Protein AF-A0ABD5QNW5-F1 (afdb_monomer_lite)

Organism: NCBI:txid2707018

Sequence (193 aa):
MRSSFLKHAGIGAATMLVMGLVPFGAVFAPLVGGAMAGWLGGRDATHGGKLGGAAGAIASLAVAAVVFLGVLLSGFDLGITLVLLGAALFATALLVGFGALGGVLGSAMAADRRSASVSDAERGGARERDPVREVQERYAAGELTESELEDELDRVLEGEGERGSAGRAERTGGTSDDRSRIEPDRGIRESER

InterPro domains:
  IPR040493 Protein of unknown function DUF5518 [PF17647] (7-108)

pLDDT: mean 73.28, std 12.47, range [46.16, 92.19]

Foldseek 3Di:
DPPQLVVLLVQLLVQQVVLCVDVVSNLCSLLQSLLSSLQRFPLALQVLLVSLLSSLQVNLVVVVVVLVVVCVVVVDDPVVNVVSVVVSVVSSCSSNVSSSVSRSVNNVVNNVVVVVVVVVVVVVVVVVCPVLVVLVVCVVVVVDDPVRSVVSNVVSVVVVVVVVVVVVVVPPPDDDDDDDDDDDDDDDDDDDD

Radius of gyration: 34.78 Å; chains: 1; bounding box: 73×55×108 Å

Structure (mmCIF, N/CA/C/O backbone):
data_AF-A0ABD5QNW5-F1
#
_entry.id   AF-A0ABD5QNW5-F1
#
loop_
_atom_site.group_PDB
_atom_site.id
_atom_site.type_symbol
_atom_site.label_atom_id
_atom_site.label_alt_id
_atom_site.label_comp_id
_atom_site.label_asym_id
_atom_site.label_entity_id
_atom_site.label_seq_id
_atom_site.pdbx_PDB_ins_code
_atom_site.Cartn_x
_atom_site.Cartn_y
_atom_site.Cartn_z
_atom_site.occupancy
_atom_site.B_iso_or_equiv
_atom_site.auth_seq_id
_atom_site.auth_comp_id
_atom_site.auth_asym_id
_atom_site.auth_atom_id
_atom_site.pdbx_PDB_model_num
ATOM 1 N N . MET A 1 1 ? 2.261 -20.374 11.122 1.00 55.09 1 MET A N 1
ATOM 2 C CA . MET A 1 1 ? 2.307 -18.889 11.053 1.00 55.09 1 MET A CA 1
ATOM 3 C C . MET A 1 1 ? 2.659 -18.307 9.674 1.00 55.09 1 MET A C 1
ATOM 5 O O . MET A 1 1 ? 2.287 -17.171 9.429 1.00 55.09 1 MET A O 1
ATOM 9 N N . ARG A 1 2 ? 3.323 -19.026 8.748 1.00 64.69 2 ARG A N 1
ATOM 10 C CA . ARG A 1 2 ? 3.737 -18.465 7.437 1.00 64.69 2 ARG A CA 1
ATOM 11 C C . ARG A 1 2 ? 2.606 -18.247 6.412 1.00 64.69 2 ARG A C 1
ATOM 13 O O . ARG A 1 2 ? 2.716 -17.351 5.584 1.00 64.69 2 ARG A O 1
ATOM 20 N N . SER A 1 3 ? 1.517 -19.021 6.466 1.00 70.38 3 SER A N 1
ATOM 21 C CA . SER A 1 3 ? 0.453 -18.961 5.446 1.00 70.38 3 SER A CA 1
ATOM 22 C C . SER A 1 3 ? -0.431 -17.715 5.539 1.00 70.38 3 SER A C 1
ATOM 24 O O . SER A 1 3 ? -0.872 -17.209 4.513 1.00 70.38 3 SER A O 1
ATOM 26 N N . SER A 1 4 ? -0.675 -17.186 6.741 1.00 70.38 4 SER A N 1
ATOM 27 C CA . SER A 1 4 ? -1.438 -15.946 6.911 1.00 70.38 4 SER A CA 1
ATOM 28 C C . SER A 1 4 ? -0.634 -14.735 6.448 1.00 70.38 4 SER A C 1
ATOM 30 O O . SER A 1 4 ? -1.179 -13.865 5.784 1.00 70.38 4 SER A O 1
ATOM 32 N N . PHE A 1 5 ? 0.672 -14.699 6.715 1.00 69.62 5 PHE A N 1
ATOM 33 C CA . PHE A 1 5 ? 1.551 -13.618 6.260 1.00 69.62 5 PHE A CA 1
ATOM 34 C C . PHE A 1 5 ? 1.542 -13.477 4.729 1.00 69.62 5 PHE A C 1
ATOM 36 O O . PHE A 1 5 ? 1.367 -12.380 4.204 1.00 69.62 5 PHE A O 1
ATOM 43 N N . LEU A 1 6 ? 1.644 -14.604 4.016 1.00 76.75 6 LEU A N 1
ATOM 44 C CA . LEU A 1 6 ? 1.660 -14.623 2.553 1.00 76.75 6 LEU A CA 1
ATOM 45 C C . LEU A 1 6 ? 0.315 -14.194 1.940 1.00 76.75 6 LEU A C 1
ATOM 47 O O . LEU A 1 6 ? 0.302 -13.479 0.943 1.00 76.75 6 LEU A O 1
ATOM 51 N N . LYS A 1 7 ? -0.813 -14.570 2.562 1.00 78.62 7 LYS A N 1
ATOM 52 C CA . LYS A 1 7 ? -2.154 -14.159 2.110 1.00 78.62 7 LYS A CA 1
ATOM 53 C C . LYS A 1 7 ? -2.349 -12.641 2.190 1.00 78.62 7 LYS A C 1
ATOM 55 O O . LYS A 1 7 ? -2.806 -12.042 1.224 1.00 78.62 7 LYS A O 1
ATOM 60 N N . HIS A 1 8 ? -1.964 -12.009 3.300 1.00 73.19 8 HIS A N 1
ATOM 61 C CA . HIS A 1 8 ? -2.143 -10.560 3.475 1.00 73.19 8 HIS A CA 1
ATOM 62 C C . HIS A 1 8 ? -1.185 -9.735 2.606 1.00 73.19 8 HIS A C 1
ATOM 64 O O . HIS A 1 8 ? -1.592 -8.721 2.043 1.00 73.19 8 HIS A O 1
ATOM 70 N N . ALA A 1 9 ? 0.057 -10.200 2.433 1.00 69.88 9 ALA A N 1
ATOM 71 C CA . ALA A 1 9 ? 0.996 -9.587 1.495 1.00 69.88 9 ALA A CA 1
ATOM 72 C C . ALA A 1 9 ? 0.500 -9.691 0.039 1.00 69.88 9 ALA A C 1
ATOM 74 O O . ALA A 1 9 ? 0.598 -8.724 -0.715 1.00 69.88 9 ALA A O 1
ATOM 75 N N . GLY A 1 10 ? -0.092 -10.832 -0.337 1.00 73.81 10 GLY A N 1
ATOM 76 C CA . GLY A 1 10 ? -0.677 -11.041 -1.663 1.00 73.81 10 GLY A CA 1
ATOM 77 C C . GLY A 1 10 ? -1.846 -10.102 -1.969 1.00 73.81 10 GLY A C 1
ATOM 78 O O . GLY A 1 10 ? -1.907 -9.544 -3.061 1.00 73.81 10 GLY A O 1
ATOM 79 N N . ILE A 1 11 ? -2.733 -9.862 -0.997 1.00 78.44 11 ILE A N 1
ATOM 80 C CA . ILE A 1 11 ? -3.849 -8.912 -1.152 1.00 78.44 11 ILE A CA 1
ATOM 81 C C . ILE A 1 11 ? -3.319 -7.487 -1.352 1.00 78.44 11 ILE A C 1
ATOM 83 O O . ILE A 1 11 ? -3.764 -6.799 -2.264 1.00 78.44 11 ILE A O 1
ATOM 87 N N . GLY A 1 12 ? -2.327 -7.059 -0.561 1.00 69.06 12 GLY A N 1
ATOM 88 C CA . GLY A 1 12 ? -1.702 -5.742 -0.728 1.00 69.06 12 GLY A CA 1
ATOM 89 C C . GLY A 1 12 ? -1.098 -5.545 -2.119 1.00 69.06 12 GLY A C 1
ATOM 90 O O . GLY A 1 12 ? -1.343 -4.519 -2.750 1.00 69.06 12 GLY A O 1
ATOM 91 N N . ALA A 1 13 ? -0.373 -6.547 -2.627 1.00 72.94 13 ALA A N 1
ATOM 92 C CA . ALA A 1 13 ? 0.205 -6.516 -3.970 1.00 72.94 13 ALA A CA 1
ATOM 93 C C . ALA A 1 13 ? -0.869 -6.470 -5.075 1.00 72.94 13 ALA A C 1
ATOM 95 O O . ALA A 1 13 ? -0.732 -5.708 -6.032 1.00 72.94 13 ALA A O 1
ATOM 96 N N . ALA A 1 14 ? -1.964 -7.225 -4.926 1.00 75.44 14 ALA A N 1
ATOM 97 C CA . ALA A 1 14 ? -3.088 -7.176 -5.862 1.00 75.44 14 ALA A CA 1
ATOM 98 C C . ALA A 1 14 ? -3.722 -5.776 -5.911 1.00 75.44 14 ALA A C 1
ATOM 100 O O . ALA A 1 14 ? -3.958 -5.242 -6.994 1.00 75.44 14 ALA A O 1
ATOM 101 N N . THR A 1 15 ? -3.918 -5.140 -4.753 1.00 75.00 15 THR A N 1
A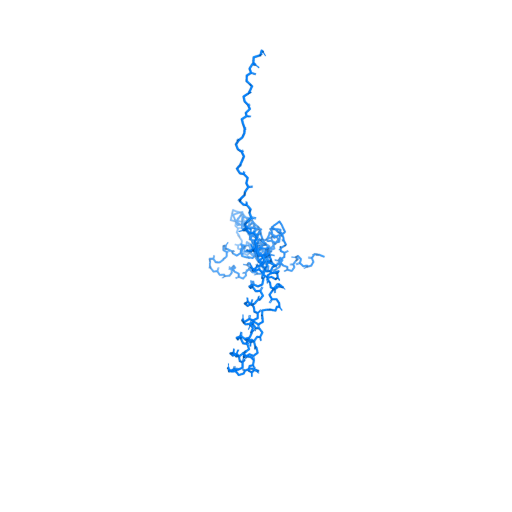TOM 102 C CA . THR A 1 15 ? -4.440 -3.770 -4.674 1.00 75.00 15 THR A CA 1
ATOM 103 C C . THR A 1 15 ? -3.514 -2.765 -5.363 1.00 75.00 15 THR A C 1
ATOM 105 O O . THR A 1 15 ? -4.004 -1.880 -6.063 1.00 75.00 15 THR A O 1
ATOM 108 N N . MET A 1 16 ? -2.185 -2.910 -5.231 1.00 76.44 16 MET A N 1
ATOM 109 C CA . MET A 1 16 ? -1.225 -2.051 -5.945 1.00 76.44 16 MET A CA 1
ATOM 110 C C . MET A 1 16 ? -1.382 -2.165 -7.464 1.00 76.44 16 MET A C 1
ATOM 112 O O . MET A 1 16 ? -1.399 -1.149 -8.153 1.00 76.44 16 MET A O 1
ATOM 116 N N . LEU A 1 17 ? -1.521 -3.389 -7.983 1.00 77.00 17 LEU A N 1
ATOM 117 C CA . LEU A 1 17 ? -1.659 -3.631 -9.421 1.00 77.00 17 LEU A CA 1
ATOM 118 C C . LEU A 1 17 ? -2.961 -3.050 -9.982 1.00 77.00 17 LEU A C 1
ATOM 120 O O . LEU A 1 17 ? -2.940 -2.415 -11.033 1.00 77.00 17 LEU A O 1
ATOM 124 N N . VAL A 1 18 ? -4.077 -3.212 -9.266 1.00 80.31 18 VAL A N 1
ATOM 125 C CA . VAL A 1 18 ? -5.376 -2.656 -9.681 1.00 80.31 18 VAL A CA 1
ATOM 126 C C . VAL A 1 18 ? -5.345 -1.127 -9.666 1.00 80.31 18 VAL A C 1
ATOM 128 O O . VAL A 1 18 ? -5.763 -0.493 -10.631 1.00 80.31 18 VAL A O 1
ATOM 131 N N . MET A 1 19 ? -4.805 -0.521 -8.606 1.00 73.81 19 MET A N 1
ATOM 132 C CA . MET A 1 19 ? -4.730 0.939 -8.496 1.00 73.81 19 MET A CA 1
ATOM 133 C C . MET A 1 19 ? -3.727 1.547 -9.490 1.00 73.81 19 MET A C 1
ATOM 135 O O . MET A 1 19 ? -3.898 2.678 -9.940 1.00 73.81 19 MET A O 1
ATOM 139 N N . GLY A 1 20 ? -2.709 0.773 -9.878 1.00 68.38 20 GLY A N 1
ATOM 140 C CA . GLY A 1 20 ? -1.745 1.123 -10.918 1.00 68.38 20 GLY A CA 1
ATOM 141 C C . GLY A 1 20 ? -2.339 1.239 -12.323 1.00 68.38 20 GLY A C 1
ATOM 142 O O . GLY A 1 20 ? -1.733 1.883 -13.174 1.00 68.38 20 GLY A O 1
ATOM 143 N N . LEU A 1 21 ? -3.529 0.675 -12.564 1.00 76.25 21 LEU A N 1
ATOM 144 C CA . LEU A 1 21 ? -4.239 0.806 -13.839 1.00 76.25 21 LEU A CA 1
ATOM 145 C C . LEU A 1 21 ? -4.902 2.183 -14.016 1.00 76.25 21 LEU A C 1
ATOM 147 O O . LEU A 1 21 ? -5.303 2.537 -15.124 1.00 76.25 21 LEU A O 1
ATOM 151 N N . VAL A 1 22 ? -5.034 2.955 -12.931 1.00 73.31 22 VAL A N 1
ATOM 152 C CA . VAL A 1 22 ? -5.665 4.276 -12.940 1.00 73.31 22 VAL A CA 1
ATOM 153 C C . VAL A 1 22 ? -4.599 5.353 -13.184 1.00 73.31 22 VAL A C 1
ATOM 155 O O . VAL A 1 22 ? -3.629 5.435 -12.418 1.00 73.31 22 VAL A O 1
ATOM 158 N N . PRO A 1 23 ? -4.769 6.227 -14.198 1.00 55.91 23 PRO A N 1
ATOM 159 C CA . PRO A 1 23 ? -3.902 7.387 -14.386 1.00 55.91 23 PRO A CA 1
ATOM 160 C C . PRO A 1 23 ? -3.835 8.217 -13.096 1.00 55.91 23 PRO A C 1
ATOM 162 O O . PRO A 1 23 ? -4.859 8.450 -12.461 1.00 55.91 23 PRO A O 1
ATOM 165 N N . PHE A 1 24 ? -2.633 8.637 -12.689 1.00 59.66 24 PHE A N 1
ATOM 166 C CA . PHE A 1 24 ? -2.324 9.325 -11.417 1.00 59.66 24 PHE A CA 1
ATOM 167 C C . PHE A 1 24 ? -2.451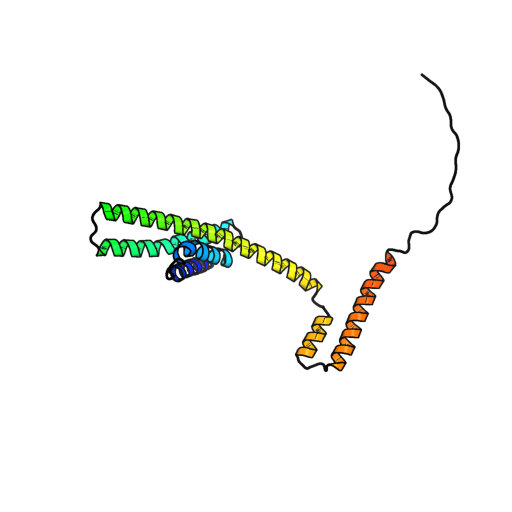 8.478 -10.130 1.00 59.66 24 PHE A C 1
ATOM 169 O O . PHE A 1 24 ? -1.725 8.738 -9.169 1.00 59.66 24 PHE A O 1
ATOM 176 N N . GLY A 1 25 ? -3.272 7.422 -10.110 1.00 59.97 25 GLY A N 1
ATOM 177 C CA . GLY A 1 25 ? -3.394 6.491 -8.976 1.00 59.97 25 GLY A CA 1
ATOM 178 C C . GLY A 1 25 ? -2.148 5.626 -8.751 1.00 59.97 25 GLY A C 1
ATOM 179 O O . GLY A 1 25 ? -1.810 5.300 -7.611 1.00 59.97 25 GLY A O 1
ATOM 180 N N . ALA A 1 26 ? -1.404 5.338 -9.822 1.00 61.97 26 ALA A N 1
ATOM 181 C CA . ALA A 1 26 ? -0.188 4.525 -9.788 1.00 61.97 26 ALA A CA 1
ATOM 182 C C . ALA A 1 26 ? 0.914 5.060 -8.854 1.00 61.97 26 ALA A C 1
ATOM 184 O O . ALA A 1 26 ? 1.674 4.274 -8.294 1.00 61.97 26 ALA A O 1
ATOM 185 N N . VAL A 1 27 ? 0.979 6.378 -8.634 1.00 68.31 27 VAL A N 1
ATOM 186 C CA . VAL A 1 27 ? 1.978 6.993 -7.741 1.00 68.31 27 VAL A CA 1
ATOM 187 C C . VAL A 1 27 ? 1.683 6.671 -6.273 1.00 68.31 27 VAL A C 1
ATOM 189 O O . VAL A 1 27 ? 2.597 6.457 -5.481 1.00 68.31 27 VAL A O 1
ATOM 192 N N . PHE A 1 28 ? 0.401 6.581 -5.912 1.00 72.62 28 PHE A N 1
ATOM 193 C CA . PHE A 1 28 ? -0.043 6.286 -4.548 1.00 72.62 28 PHE A CA 1
ATOM 194 C C . PHE A 1 28 ? -0.324 4.802 -4.314 1.00 72.62 28 PHE A C 1
ATOM 196 O O . PHE A 1 28 ? -0.455 4.379 -3.164 1.00 72.62 28 PHE A O 1
ATOM 203 N N . ALA A 1 29 ? -0.381 4.000 -5.380 1.00 75.75 29 ALA A N 1
ATOM 204 C CA . ALA A 1 29 ? -0.648 2.571 -5.316 1.00 75.75 29 ALA A CA 1
ATOM 205 C C . ALA A 1 29 ? 0.226 1.835 -4.280 1.00 75.75 29 ALA A C 1
ATOM 207 O O . ALA A 1 29 ? -0.346 1.086 -3.484 1.00 75.75 29 ALA A O 1
ATOM 208 N N . PRO A 1 30 ? 1.551 2.081 -4.174 1.00 74.38 30 PRO A N 1
ATOM 209 C CA . PRO A 1 30 ? 2.376 1.416 -3.168 1.00 74.38 30 PRO A CA 1
ATOM 210 C C . PRO A 1 30 ? 1.996 1.796 -1.732 1.00 74.38 30 PRO A C 1
ATOM 212 O O . PRO A 1 30 ? 1.975 0.940 -0.851 1.00 74.38 30 PRO A O 1
ATOM 215 N N . LEU A 1 31 ? 1.626 3.057 -1.494 1.00 81.38 31 LEU A N 1
ATOM 216 C CA . LEU A 1 31 ? 1.198 3.520 -0.175 1.00 81.38 31 LEU A CA 1
ATOM 217 C C . LEU A 1 31 ? -0.130 2.858 0.230 1.00 81.38 31 LEU A C 1
ATOM 219 O O . LEU A 1 31 ? -0.264 2.357 1.344 1.00 81.38 31 LEU A O 1
ATOM 223 N N . VAL A 1 32 ? -1.092 2.800 -0.696 1.00 79.75 32 VAL A N 1
ATOM 224 C CA . VAL A 1 32 ? -2.423 2.218 -0.462 1.00 79.75 32 VAL A CA 1
ATOM 225 C C . VAL A 1 32 ? -2.348 0.698 -0.291 1.00 79.75 32 VAL A C 1
ATOM 227 O O . VAL A 1 32 ? -2.903 0.155 0.663 1.00 79.75 32 VAL A O 1
ATOM 230 N N . GLY A 1 33 ? -1.631 -0.005 -1.170 1.00 74.56 33 GLY A N 1
ATOM 231 C CA . GLY A 1 33 ? -1.466 -1.458 -1.070 1.00 74.56 33 GLY A CA 1
ATOM 232 C C . GLY A 1 33 ? -0.659 -1.876 0.159 1.00 74.56 33 GLY A C 1
ATOM 233 O O . GLY A 1 33 ? -0.999 -2.859 0.821 1.00 74.56 33 GLY A O 1
ATOM 234 N N . GLY A 1 34 ? 0.356 -1.084 0.519 1.00 74.25 34 GLY A N 1
ATOM 235 C CA . GLY A 1 34 ? 1.103 -1.238 1.760 1.00 74.25 34 GLY A CA 1
ATOM 236 C C . GLY A 1 34 ? 0.199 -1.082 2.978 1.00 74.25 34 GLY A C 1
ATOM 237 O O . GLY A 1 34 ? 0.170 -1.963 3.838 1.00 74.25 34 GLY A O 1
ATOM 238 N N . ALA A 1 35 ? -0.600 -0.010 3.016 1.00 76.31 35 ALA A N 1
ATOM 239 C CA . ALA A 1 35 ? -1.554 0.248 4.091 1.00 76.31 35 ALA A CA 1
ATOM 240 C C . ALA A 1 35 ? -2.578 -0.870 4.245 1.00 76.31 35 ALA A C 1
ATOM 242 O O . ALA A 1 35 ? -2.834 -1.303 5.366 1.00 76.31 35 ALA A O 1
ATOM 243 N N . MET A 1 36 ? -3.090 -1.416 3.144 1.00 78.44 36 MET A N 1
ATOM 244 C CA . MET A 1 36 ? -4.052 -2.511 3.216 1.00 78.44 36 MET A CA 1
ATOM 245 C C . MET A 1 36 ? -3.426 -3.806 3.754 1.00 78.44 36 MET A C 1
ATOM 247 O O . MET A 1 36 ? -4.028 -4.477 4.593 1.00 78.44 36 MET A O 1
ATOM 251 N N . ALA A 1 37 ? -2.186 -4.125 3.362 1.00 76.00 37 ALA A N 1
ATOM 252 C CA . ALA A 1 37 ? -1.446 -5.260 3.923 1.00 76.00 37 ALA A CA 1
ATOM 253 C C . ALA A 1 37 ? -1.172 -5.089 5.430 1.00 76.00 37 ALA A C 1
ATOM 255 O O . ALA A 1 37 ? -1.312 -6.039 6.207 1.00 76.00 37 ALA A O 1
ATOM 256 N N . GLY A 1 38 ? -0.814 -3.871 5.849 1.00 70.38 38 GLY A N 1
ATOM 257 C CA . GLY A 1 38 ? -0.595 -3.516 7.250 1.00 70.38 38 GLY A CA 1
ATOM 258 C C . GLY A 1 38 ? -1.874 -3.524 8.087 1.00 70.38 38 GLY A C 1
ATOM 259 O O . GLY A 1 38 ? -1.842 -3.970 9.229 1.00 70.38 38 GLY A O 1
ATOM 260 N N . TRP A 1 39 ? -3.005 -3.106 7.521 1.00 76.69 39 TRP A N 1
ATOM 261 C CA . TRP A 1 39 ? -4.302 -3.110 8.201 1.00 76.69 39 TRP A CA 1
ATOM 262 C C . TRP A 1 39 ? -4.811 -4.535 8.461 1.00 76.69 39 TRP A C 1
ATOM 264 O O . TRP A 1 39 ? -5.284 -4.847 9.552 1.00 76.69 39 TRP A O 1
ATOM 274 N N . LEU A 1 40 ? -4.640 -5.427 7.480 1.00 77.94 40 LEU A N 1
ATOM 275 C CA . LEU A 1 40 ? -5.090 -6.818 7.554 1.00 77.94 40 LEU A CA 1
ATOM 276 C C . LEU A 1 40 ? -4.227 -7.703 8.472 1.00 77.94 40 LEU A C 1
ATOM 278 O O . LEU A 1 40 ? -4.746 -8.606 9.126 1.00 77.94 40 LEU A O 1
ATOM 282 N N . GLY A 1 41 ? -2.908 -7.485 8.504 1.00 68.31 41 GLY A N 1
ATOM 283 C CA . GLY A 1 41 ? -1.972 -8.381 9.198 1.00 68.31 41 GLY A CA 1
ATOM 284 C C . GLY A 1 41 ? -1.141 -7.742 10.313 1.00 68.31 41 GLY A C 1
ATOM 285 O O . GLY A 1 41 ? -0.499 -8.463 11.081 1.00 68.31 41 GLY A O 1
ATOM 286 N N . GLY A 1 42 ? -1.123 -6.413 10.411 1.00 67.69 42 GLY A N 1
ATOM 287 C CA . GLY A 1 42 ? -0.337 -5.675 11.390 1.00 67.69 42 GLY A CA 1
ATOM 288 C C . GLY A 1 42 ? -1.034 -5.634 12.743 1.00 67.69 42 GLY A C 1
ATOM 289 O O . GLY A 1 42 ? -2.106 -5.047 12.896 1.00 67.69 42 GLY A O 1
ATOM 290 N N . ARG A 1 43 ? -0.413 -6.267 13.740 1.00 69.00 43 ARG A N 1
ATOM 291 C CA . ARG A 1 43 ? -0.739 -6.018 15.153 1.00 69.00 43 ARG A CA 1
ATOM 292 C C . ARG A 1 43 ? 0.035 -4.817 15.696 1.00 69.00 43 ARG A C 1
ATOM 294 O O . ARG A 1 43 ? -0.531 -4.051 16.458 1.00 69.00 43 ARG A O 1
ATOM 301 N N . ASP A 1 44 ? 1.255 -4.619 15.189 1.00 75.94 44 ASP A N 1
ATOM 302 C CA . ASP A 1 44 ? 2.171 -3.544 15.576 1.00 75.94 44 ASP A CA 1
ATOM 303 C C . ASP A 1 44 ? 2.744 -2.831 14.344 1.00 75.94 44 ASP A C 1
ATOM 305 O O . ASP A 1 44 ? 2.906 -3.450 13.284 1.00 75.94 44 ASP A O 1
ATOM 309 N N . ALA A 1 45 ? 3.160 -1.572 14.516 1.00 74.12 45 ALA A N 1
ATOM 310 C CA . ALA A 1 45 ? 3.777 -0.735 13.479 1.00 74.12 45 ALA A CA 1
ATOM 311 C C . ALA A 1 45 ? 4.970 -1.411 12.775 1.00 74.12 45 ALA A C 1
ATOM 313 O O . ALA A 1 45 ? 5.094 -1.383 11.550 1.00 74.12 45 ALA A O 1
ATOM 314 N N . THR A 1 46 ? 5.828 -2.093 13.537 1.00 78.81 46 THR A N 1
ATOM 315 C CA . THR A 1 46 ? 6.994 -2.823 13.012 1.00 78.81 46 THR A CA 1
ATOM 316 C C . THR A 1 46 ? 6.610 -4.053 12.188 1.00 78.81 46 THR A C 1
ATOM 318 O O . THR A 1 46 ? 7.311 -4.395 11.234 1.00 78.81 46 THR A O 1
ATOM 321 N N . HIS A 1 47 ? 5.498 -4.719 12.511 1.00 78.75 47 HIS A N 1
ATOM 322 C CA . HIS A 1 47 ? 4.971 -5.834 11.720 1.00 78.75 47 HIS A CA 1
ATOM 323 C C . HIS A 1 47 ? 4.220 -5.346 10.475 1.00 78.75 47 HIS A C 1
ATOM 325 O O . HIS A 1 47 ? 4.365 -5.949 9.410 1.00 78.75 47 HIS A O 1
ATOM 331 N N . GLY A 1 48 ? 3.485 -4.235 10.582 1.00 74.00 48 GLY A N 1
ATOM 332 C CA . GLY A 1 48 ? 2.826 -3.575 9.456 1.00 74.00 48 GLY A CA 1
ATOM 333 C C . GLY A 1 48 ? 3.818 -3.129 8.386 1.00 74.00 48 GLY A C 1
ATOM 334 O O . GLY A 1 48 ? 3.637 -3.446 7.213 1.00 74.00 48 GLY A O 1
ATOM 335 N N . GLY A 1 49 ? 4.928 -2.502 8.789 1.00 75.62 49 GLY A N 1
ATOM 336 C CA . GLY A 1 49 ? 5.989 -2.100 7.862 1.00 75.62 49 GLY A CA 1
ATOM 337 C C . GLY A 1 49 ? 6.639 -3.274 7.126 1.00 75.62 49 GLY A C 1
ATOM 338 O O . GLY A 1 49 ? 6.861 -3.203 5.919 1.00 75.62 49 GLY A O 1
ATOM 339 N N . LYS A 1 50 ? 6.872 -4.402 7.812 1.00 80.81 50 LYS A N 1
ATOM 340 C CA . LYS A 1 50 ? 7.403 -5.625 7.180 1.00 80.81 50 LYS A CA 1
ATOM 341 C C . LYS A 1 50 ? 6.429 -6.221 6.158 1.00 80.81 50 LYS A C 1
ATOM 343 O O . LYS A 1 50 ? 6.866 -6.664 5.100 1.00 80.81 50 LYS A O 1
ATOM 348 N N . LEU A 1 51 ? 5.128 -6.226 6.456 1.00 78.81 51 LEU A N 1
ATOM 349 C CA . LEU A 1 51 ? 4.080 -6.706 5.546 1.00 78.81 51 LEU A CA 1
ATOM 350 C C . LEU A 1 51 ? 3.936 -5.810 4.314 1.00 78.81 51 LEU A C 1
ATOM 352 O O . LEU A 1 51 ? 3.880 -6.311 3.193 1.00 78.81 51 LEU A O 1
ATOM 356 N N . GLY A 1 52 ? 3.927 -4.494 4.520 1.00 74.81 52 GLY A N 1
ATOM 357 C CA . GLY A 1 52 ? 3.854 -3.521 3.438 1.00 74.81 52 GLY A CA 1
ATOM 358 C C . GLY A 1 52 ? 5.096 -3.536 2.543 1.00 74.81 52 GLY A C 1
ATOM 359 O O . GLY A 1 52 ? 4.975 -3.520 1.320 1.00 74.81 52 GLY A O 1
ATOM 360 N N . GLY A 1 53 ? 6.289 -3.661 3.132 1.00 77.12 53 GLY A N 1
ATOM 361 C CA . GLY A 1 53 ? 7.539 -3.801 2.383 1.00 77.12 53 GLY A CA 1
ATOM 362 C C . GLY A 1 53 ? 7.598 -5.107 1.587 1.00 77.12 53 GLY A C 1
ATOM 363 O O . GLY A 1 53 ? 8.012 -5.102 0.430 1.00 77.12 53 GLY A O 1
ATOM 364 N N . ALA A 1 54 ? 7.116 -6.216 2.161 1.00 81.19 54 ALA A N 1
ATOM 365 C CA . ALA A 1 54 ? 7.002 -7.489 1.451 1.00 81.19 54 ALA A CA 1
ATOM 366 C C . ALA A 1 54 ? 6.010 -7.412 0.278 1.00 81.19 54 ALA A C 1
ATOM 368 O O . ALA A 1 54 ? 6.306 -7.923 -0.798 1.00 81.19 54 ALA A O 1
ATOM 369 N N . ALA A 1 55 ? 4.867 -6.739 0.451 1.00 76.31 55 ALA A N 1
ATOM 370 C CA . ALA A 1 55 ? 3.920 -6.497 -0.638 1.00 76.31 55 ALA A CA 1
ATOM 371 C C . ALA A 1 55 ? 4.550 -5.654 -1.762 1.00 76.31 55 ALA A C 1
ATOM 373 O O . ALA A 1 55 ? 4.423 -6.010 -2.932 1.00 76.31 55 ALA A O 1
ATOM 374 N N . GLY A 1 56 ? 5.296 -4.600 -1.412 1.00 74.88 56 GLY A N 1
ATOM 375 C CA . GLY A 1 56 ? 6.048 -3.786 -2.372 1.00 74.88 56 GLY A CA 1
ATOM 376 C C . GLY A 1 56 ? 7.124 -4.576 -3.124 1.00 74.88 56 GLY A C 1
ATOM 377 O O . GLY A 1 56 ? 7.267 -4.415 -4.333 1.00 74.88 56 GLY A O 1
ATOM 378 N N . ALA A 1 57 ? 7.827 -5.487 -2.443 1.00 83.19 57 ALA A N 1
ATOM 379 C CA . ALA A 1 57 ? 8.813 -6.369 -3.069 1.00 83.19 57 ALA A CA 1
ATOM 380 C C . ALA A 1 57 ? 8.163 -7.386 -4.021 1.00 83.19 57 ALA A C 1
ATOM 382 O O . ALA A 1 57 ? 8.696 -7.663 -5.085 1.00 83.19 57 ALA A O 1
ATOM 383 N N . ILE A 1 58 ? 6.991 -7.929 -3.680 1.00 80.69 58 ILE A N 1
ATOM 384 C CA . ILE A 1 58 ? 6.247 -8.819 -4.586 1.00 80.69 58 ILE A CA 1
ATOM 385 C C . ILE A 1 58 ? 5.754 -8.040 -5.812 1.00 80.69 58 ILE A C 1
ATOM 387 O O . ILE A 1 58 ? 5.870 -8.519 -6.937 1.00 80.69 58 ILE A O 1
ATOM 391 N N . ALA A 1 59 ? 5.237 -6.828 -5.614 1.00 77.25 59 ALA A N 1
ATOM 392 C CA . ALA A 1 59 ? 4.788 -5.977 -6.710 1.00 77.25 59 ALA A CA 1
ATOM 393 C C . ALA A 1 59 ? 5.947 -5.562 -7.637 1.00 77.25 59 ALA A C 1
ATOM 395 O O . ALA A 1 59 ? 5.764 -5.503 -8.855 1.00 77.25 59 ALA A O 1
ATOM 396 N N . SER A 1 60 ? 7.156 -5.350 -7.105 1.00 80.25 60 SER A N 1
ATOM 397 C CA . SER A 1 60 ? 8.316 -5.014 -7.935 1.00 80.25 60 SER A CA 1
ATOM 398 C C . SER A 1 60 ? 8.754 -6.153 -8.856 1.00 80.25 60 SER A C 1
ATOM 400 O O . SER A 1 60 ? 9.263 -5.868 -9.936 1.00 80.25 60 SER A O 1
ATOM 402 N N . LEU A 1 61 ? 8.494 -7.423 -8.514 1.00 85.12 61 LEU A N 1
ATOM 403 C CA . LEU A 1 61 ? 8.730 -8.544 -9.435 1.00 85.12 61 LEU A CA 1
ATOM 404 C C . LEU A 1 61 ? 7.880 -8.420 -10.706 1.00 85.12 61 LEU A C 1
ATOM 406 O O . LEU A 1 61 ? 8.374 -8.698 -11.797 1.00 85.12 61 LEU A O 1
ATOM 410 N N . ALA A 1 62 ? 6.625 -7.977 -10.588 1.00 81.31 62 ALA A N 1
ATOM 411 C CA . ALA A 1 62 ? 5.762 -7.764 -11.748 1.00 81.31 62 ALA A CA 1
ATOM 412 C C . ALA A 1 62 ? 6.289 -6.621 -12.628 1.00 81.31 62 ALA A C 1
ATOM 414 O O . ALA A 1 62 ? 6.384 -6.769 -13.845 1.00 81.31 62 ALA A O 1
ATOM 415 N N . VAL A 1 63 ? 6.709 -5.512 -12.010 1.00 78.19 63 VAL A N 1
ATOM 416 C CA . VAL A 1 63 ? 7.335 -4.386 -12.722 1.00 78.19 63 VAL A CA 1
ATOM 417 C C . VAL A 1 63 ? 8.621 -4.835 -13.422 1.00 78.19 63 VAL A C 1
ATOM 419 O O . VAL A 1 63 ? 8.811 -4.544 -14.600 1.00 78.19 63 VAL A O 1
ATOM 422 N N . ALA A 1 64 ? 9.475 -5.593 -12.733 1.00 81.69 64 ALA A N 1
ATOM 423 C CA . ALA A 1 64 ? 10.715 -6.118 -13.290 1.00 81.69 64 ALA A CA 1
ATOM 424 C C . ALA A 1 64 ? 10.460 -7.045 -14.487 1.00 81.69 64 ALA A C 1
ATOM 426 O O . ALA A 1 64 ? 11.147 -6.923 -15.497 1.00 81.69 64 ALA A O 1
ATOM 427 N N . ALA A 1 65 ? 9.452 -7.921 -14.416 1.00 83.06 65 ALA A N 1
ATOM 428 C CA . ALA A 1 65 ? 9.077 -8.794 -15.527 1.00 83.06 65 ALA A CA 1
ATOM 429 C C . ALA A 1 65 ? 8.613 -7.999 -16.760 1.00 83.06 65 ALA A C 1
ATOM 431 O O . ALA A 1 65 ? 9.015 -8.315 -17.878 1.00 83.06 65 ALA A O 1
ATOM 432 N N . VAL A 1 66 ? 7.819 -6.940 -16.561 1.00 82.00 66 VAL A N 1
ATOM 433 C CA . VAL A 1 66 ? 7.357 -6.060 -17.648 1.00 82.00 66 VAL A CA 1
ATOM 434 C C . VAL A 1 66 ? 8.523 -5.300 -18.278 1.00 82.00 66 VAL A C 1
ATOM 436 O O . VAL A 1 66 ? 8.642 -5.276 -19.502 1.00 82.00 66 VAL A O 1
ATOM 439 N N . VAL A 1 67 ? 9.410 -4.720 -17.464 1.00 80.38 67 VAL A N 1
ATOM 440 C CA . VAL A 1 67 ? 10.602 -4.017 -17.964 1.00 80.38 67 VAL A CA 1
ATOM 441 C C . VAL A 1 67 ? 11.511 -4.980 -18.723 1.00 80.38 67 VAL A C 1
ATOM 443 O O . VAL A 1 67 ? 11.941 -4.665 -19.828 1.00 80.38 67 VAL A O 1
ATOM 446 N N . PHE A 1 68 ? 11.766 -6.166 -18.168 1.00 82.75 68 PHE A N 1
ATOM 447 C CA . PHE A 1 68 ? 12.597 -7.185 -18.805 1.00 82.75 68 PHE A CA 1
ATOM 448 C C . PHE A 1 68 ? 12.028 -7.613 -20.160 1.00 82.75 68 PHE A C 1
ATOM 450 O O . PHE A 1 68 ? 12.758 -7.649 -21.150 1.00 82.75 68 PHE A O 1
ATOM 457 N N . LEU A 1 69 ? 10.720 -7.875 -20.227 1.00 85.38 69 LEU A N 1
ATOM 458 C CA . LEU A 1 69 ? 10.048 -8.230 -21.473 1.00 85.38 69 LEU A CA 1
ATOM 459 C C . LEU A 1 69 ? 10.115 -7.087 -22.499 1.00 85.38 69 LEU A C 1
ATOM 461 O O . LEU A 1 69 ? 10.385 -7.335 -23.672 1.00 85.38 69 LEU A O 1
ATOM 465 N N . GLY A 1 70 ? 9.930 -5.840 -22.058 1.00 82.12 70 GLY A N 1
ATOM 466 C CA . GLY A 1 70 ? 10.057 -4.657 -22.909 1.00 82.12 70 GLY A CA 1
ATOM 467 C C . GLY A 1 70 ? 11.465 -4.492 -23.486 1.00 82.12 70 GLY A C 1
ATOM 468 O O . GLY A 1 70 ? 11.614 -4.252 -24.681 1.00 82.12 70 GLY A O 1
ATOM 469 N N . VAL A 1 71 ? 12.502 -4.687 -22.668 1.00 82.31 71 VAL A N 1
ATOM 470 C CA . VAL A 1 71 ? 13.902 -4.640 -23.121 1.00 82.31 71 VAL A CA 1
ATOM 471 C C . VAL A 1 71 ? 14.196 -5.758 -24.121 1.00 82.31 71 VAL A C 1
ATOM 473 O O . VAL A 1 71 ? 14.785 -5.494 -25.168 1.00 82.31 71 VAL A O 1
ATOM 476 N N . LEU A 1 72 ? 13.749 -6.986 -23.831 1.00 84.56 72 LEU A N 1
ATOM 477 C CA . LEU A 1 72 ? 13.984 -8.155 -24.680 1.00 84.56 72 LEU A CA 1
ATOM 478 C C . LEU A 1 72 ? 13.370 -7.992 -26.078 1.00 84.56 72 LEU A C 1
ATOM 480 O O . LEU A 1 72 ? 13.987 -8.373 -27.068 1.00 84.56 72 LEU A O 1
ATOM 484 N N . LEU A 1 73 ? 12.167 -7.417 -26.158 1.00 85.25 73 LEU A N 1
ATOM 485 C CA . LEU A 1 73 ? 11.453 -7.209 -27.421 1.00 85.25 73 LEU A CA 1
ATOM 486 C C . LEU A 1 73 ? 11.970 -6.006 -28.217 1.00 85.25 73 LEU A C 1
ATOM 488 O O . LEU A 1 73 ? 11.841 -5.989 -29.438 1.00 85.25 73 LEU A O 1
ATOM 492 N N . SER A 1 74 ? 12.523 -4.993 -27.547 1.00 82.25 74 SER A N 1
ATOM 493 C CA . SER A 1 74 ? 12.823 -3.709 -28.185 1.00 82.25 74 SER A CA 1
ATOM 494 C C . SER A 1 74 ? 14.235 -3.599 -28.768 1.00 82.25 74 SER A C 1
ATOM 496 O O . SER A 1 74 ? 14.497 -2.646 -29.499 1.00 82.25 74 SER A O 1
ATOM 498 N N . GLY A 1 75 ? 15.147 -4.529 -28.453 1.00 81.19 75 GLY A N 1
ATOM 499 C CA . GLY A 1 75 ? 16.505 -4.542 -29.016 1.00 81.19 75 GLY A CA 1
ATOM 500 C C . GLY A 1 75 ? 17.318 -3.279 -28.701 1.00 81.19 75 GLY A C 1
ATOM 501 O O . GLY A 1 75 ? 18.029 -2.770 -29.565 1.00 81.19 75 GLY A O 1
ATOM 502 N N . PHE A 1 76 ? 17.166 -2.732 -27.492 1.00 83.44 76 PHE A N 1
ATOM 503 C CA . PHE A 1 76 ? 17.822 -1.490 -27.087 1.00 83.44 76 PHE A CA 1
ATOM 504 C C . PHE A 1 76 ? 19.351 -1.604 -27.031 1.00 83.44 76 PHE A C 1
ATOM 506 O O . PHE A 1 76 ? 19.905 -2.639 -26.664 1.00 83.44 76 PHE A O 1
ATOM 513 N N . ASP A 1 77 ? 20.027 -0.487 -27.313 1.00 87.69 77 ASP A N 1
ATOM 514 C CA . ASP A 1 77 ? 21.460 -0.334 -27.055 1.00 87.69 77 ASP A CA 1
ATOM 515 C C . ASP A 1 77 ? 21.774 -0.380 -25.541 1.00 87.69 77 ASP A C 1
ATOM 517 O O . ASP A 1 77 ? 20.907 -0.147 -24.684 1.00 87.69 77 ASP A O 1
ATOM 521 N N . LEU A 1 78 ? 23.035 -0.671 -25.203 1.00 84.81 78 LEU A N 1
ATOM 522 C CA . LEU A 1 78 ? 23.530 -0.778 -23.831 1.00 84.81 78 LEU A CA 1
ATOM 523 C C . LEU A 1 78 ? 23.224 0.475 -22.991 1.00 84.81 78 LEU A C 1
ATOM 525 O O . LEU A 1 78 ? 22.857 0.348 -21.822 1.00 84.81 78 LEU A O 1
ATOM 529 N N . GLY A 1 79 ? 23.313 1.674 -23.579 1.00 87.31 79 GLY A N 1
ATOM 530 C CA . GLY A 1 79 ? 23.029 2.927 -22.874 1.00 87.31 79 GLY A CA 1
ATOM 531 C C . GLY A 1 79 ? 21.578 3.030 -22.396 1.00 87.31 79 GLY A C 1
ATOM 532 O O . GLY A 1 79 ? 21.320 3.312 -21.225 1.00 87.31 79 GLY A O 1
ATOM 533 N N . ILE A 1 80 ? 20.619 2.733 -23.277 1.00 84.75 80 ILE A N 1
ATOM 534 C CA . ILE A 1 80 ? 19.183 2.764 -22.951 1.00 84.75 80 ILE A CA 1
ATOM 535 C C . ILE A 1 80 ? 18.843 1.660 -21.946 1.00 84.75 80 ILE A C 1
ATOM 537 O O . ILE A 1 80 ? 18.084 1.884 -21.002 1.00 84.75 80 ILE A O 1
ATOM 541 N N . THR A 1 81 ? 19.454 0.486 -22.104 1.00 84.50 81 THR A N 1
ATOM 542 C CA . THR A 1 81 ? 19.267 -0.645 -21.190 1.00 84.50 81 THR A CA 1
ATOM 543 C C . THR A 1 81 ? 19.693 -0.292 -19.762 1.00 84.50 81 THR A C 1
ATOM 545 O O . THR A 1 81 ? 18.963 -0.583 -18.816 1.00 84.50 81 THR A O 1
ATOM 548 N N . LEU A 1 82 ? 20.828 0.395 -19.588 1.00 85.56 82 LEU A N 1
ATOM 549 C CA . LEU A 1 82 ? 21.296 0.859 -18.276 1.00 85.56 82 LEU A CA 1
ATOM 550 C C . LEU A 1 82 ? 20.359 1.899 -17.651 1.00 85.56 82 LEU A C 1
ATOM 552 O O . LEU A 1 82 ? 20.089 1.830 -16.451 1.00 85.56 82 LEU A O 1
ATOM 556 N N . VAL A 1 83 ? 19.826 2.829 -18.449 1.00 87.38 83 VAL A N 1
ATOM 557 C CA . VAL A 1 83 ? 18.842 3.817 -17.975 1.00 87.38 83 VAL A CA 1
ATOM 558 C C . VAL A 1 83 ? 17.561 3.126 -17.502 1.00 87.38 83 VAL A C 1
ATOM 560 O O . VAL A 1 83 ? 17.083 3.413 -16.404 1.00 87.38 83 VAL A O 1
ATOM 563 N N . LEU A 1 84 ? 17.028 2.183 -18.284 1.00 84.25 84 LEU A N 1
ATOM 564 C CA . LEU A 1 84 ? 15.829 1.421 -17.922 1.00 84.25 84 LEU A CA 1
ATOM 565 C C . LEU A 1 84 ? 16.051 0.554 -16.682 1.00 84.25 84 LEU A C 1
ATOM 567 O O . LEU A 1 84 ? 15.178 0.484 -15.818 1.00 84.25 84 LEU A O 1
ATOM 571 N N . LEU A 1 85 ? 17.229 -0.058 -16.555 1.00 84.31 85 LEU A N 1
ATOM 572 C CA . LEU A 1 85 ? 17.598 -0.825 -15.371 1.00 84.31 85 LEU A CA 1
ATOM 573 C C . LEU A 1 85 ? 17.664 0.073 -14.128 1.00 84.31 85 LEU A C 1
ATOM 575 O O . LEU A 1 85 ? 17.094 -0.269 -13.094 1.00 84.31 85 LEU A O 1
ATOM 579 N N . GLY A 1 86 ? 18.295 1.246 -14.236 1.00 85.44 86 GLY A N 1
ATOM 580 C CA . GLY A 1 86 ? 18.333 2.238 -13.161 1.00 85.44 86 GLY A CA 1
ATOM 581 C C . GLY A 1 86 ? 16.934 2.709 -12.756 1.00 85.44 86 GLY A C 1
ATOM 582 O O . GLY A 1 86 ? 16.611 2.737 -11.568 1.00 85.44 86 GLY A O 1
ATOM 583 N N . ALA A 1 87 ? 16.072 2.993 -13.735 1.00 83.88 87 ALA A N 1
ATOM 584 C CA . ALA A 1 87 ? 14.681 3.364 -13.496 1.00 83.88 87 ALA A CA 1
ATOM 585 C C . ALA A 1 87 ? 13.889 2.236 -12.812 1.00 83.88 87 ALA A C 1
ATOM 587 O O . ALA A 1 87 ? 13.136 2.500 -11.876 1.00 83.88 87 ALA A O 1
ATOM 588 N N . ALA A 1 88 ? 14.087 0.978 -13.214 1.00 82.38 88 ALA A N 1
ATOM 589 C CA . ALA A 1 88 ? 13.428 -0.178 -12.606 1.00 82.38 88 ALA A CA 1
ATOM 590 C C . ALA A 1 88 ? 13.884 -0.421 -11.159 1.00 82.38 88 ALA A C 1
ATOM 592 O O . ALA A 1 88 ? 13.060 -0.714 -10.289 1.00 82.38 88 ALA A O 1
ATOM 593 N N . LEU A 1 89 ? 15.180 -0.261 -10.874 1.00 84.44 89 LEU A N 1
ATOM 594 C CA . LEU A 1 89 ? 15.713 -0.341 -9.512 1.00 84.44 89 LEU A CA 1
ATOM 595 C C . LEU A 1 89 ? 15.169 0.789 -8.636 1.00 84.44 89 LEU A C 1
ATOM 597 O O . LEU A 1 89 ? 14.746 0.542 -7.507 1.00 84.44 89 LEU A O 1
ATOM 601 N N . PHE A 1 90 ? 15.113 2.010 -9.168 1.00 85.75 90 PHE A N 1
ATOM 602 C CA . PHE A 1 90 ? 14.537 3.150 -8.464 1.00 85.75 90 PHE A CA 1
ATOM 603 C C . PHE A 1 90 ? 13.042 2.948 -8.182 1.00 85.75 90 PHE A C 1
ATOM 605 O O . PHE A 1 90 ? 12.599 3.114 -7.047 1.00 85.75 90 PHE A O 1
ATOM 612 N N . ALA A 1 91 ? 12.275 2.495 -9.177 1.00 80.38 91 ALA A N 1
ATOM 613 C CA . ALA A 1 91 ? 10.870 2.143 -9.007 1.00 80.38 91 ALA A CA 1
ATOM 614 C C . ALA A 1 91 ? 10.694 1.040 -7.954 1.00 80.38 91 ALA A C 1
ATOM 616 O O . ALA A 1 91 ? 9.827 1.145 -7.094 1.00 80.38 91 ALA A O 1
ATOM 617 N N . THR A 1 92 ? 11.557 0.022 -7.954 1.00 82.25 92 THR A N 1
ATOM 618 C CA . THR A 1 92 ? 11.549 -1.044 -6.942 1.00 82.25 92 THR A CA 1
ATOM 619 C C . THR A 1 92 ? 11.787 -0.492 -5.539 1.00 82.25 92 THR A C 1
ATOM 621 O O . THR A 1 92 ? 11.047 -0.829 -4.615 1.00 82.25 92 THR A O 1
ATOM 624 N N . ALA A 1 93 ? 12.777 0.387 -5.373 1.00 83.88 93 ALA A N 1
ATOM 625 C CA . ALA A 1 93 ? 13.053 1.034 -4.095 1.00 83.88 93 ALA A CA 1
ATOM 626 C C . ALA A 1 93 ? 11.853 1.865 -3.615 1.00 83.88 93 ALA A C 1
ATOM 628 O O . ALA A 1 93 ? 11.488 1.786 -2.440 1.00 83.88 93 ALA A O 1
ATOM 629 N N . LEU A 1 94 ? 11.190 2.593 -4.522 1.00 82.94 94 LEU A N 1
ATOM 630 C CA . LEU A 1 94 ? 9.961 3.321 -4.211 1.00 82.94 94 LEU A CA 1
ATOM 631 C C . LEU A 1 94 ? 8.822 2.379 -3.816 1.00 82.94 94 LEU A C 1
ATOM 633 O O . LEU A 1 94 ? 8.189 2.616 -2.794 1.00 82.94 94 LEU A O 1
ATOM 637 N N . LEU A 1 95 ? 8.581 1.297 -4.561 1.00 78.38 95 LEU A N 1
ATOM 638 C CA . LEU A 1 95 ? 7.524 0.329 -4.255 1.00 78.38 95 LEU A CA 1
ATOM 639 C C . LEU A 1 95 ? 7.717 -0.303 -2.873 1.00 78.38 95 LEU A C 1
ATOM 641 O O . LEU A 1 95 ? 6.771 -0.381 -2.090 1.00 78.38 95 LEU A O 1
ATOM 645 N N . VAL A 1 96 ? 8.940 -0.729 -2.556 1.00 83.00 96 VAL A N 1
ATOM 646 C CA . VAL A 1 96 ? 9.269 -1.332 -1.258 1.00 83.00 96 VAL A CA 1
ATOM 647 C C . VAL A 1 96 ? 9.184 -0.294 -0.139 1.00 83.00 96 VAL A C 1
ATOM 649 O O . VAL A 1 96 ? 8.579 -0.565 0.898 1.00 83.00 96 VAL A O 1
ATOM 652 N N . GLY A 1 97 ? 9.751 0.898 -0.344 1.00 81.62 97 GLY A N 1
ATOM 653 C CA . GLY A 1 97 ? 9.779 1.969 0.652 1.00 81.62 97 GLY A CA 1
ATOM 654 C C . GLY A 1 97 ? 8.388 2.513 0.974 1.00 81.62 97 GLY A C 1
ATOM 655 O O . GLY A 1 97 ? 7.987 2.533 2.137 1.00 81.62 97 GLY A O 1
ATOM 656 N N . PHE A 1 98 ? 7.616 2.889 -0.048 1.00 81.88 98 PHE A N 1
ATOM 657 C CA . PHE A 1 98 ? 6.239 3.356 0.124 1.00 81.88 98 PHE A CA 1
ATOM 658 C C . PHE A 1 98 ? 5.297 2.235 0.560 1.00 81.88 98 PHE A C 1
ATOM 660 O O . PHE A 1 98 ? 4.389 2.493 1.345 1.00 81.88 98 PHE A O 1
ATOM 667 N N . GLY A 1 99 ? 5.529 0.995 0.121 1.00 79.44 99 GLY A N 1
ATOM 668 C CA . GLY A 1 99 ? 4.820 -0.177 0.628 1.00 79.44 99 GLY A CA 1
ATOM 669 C C . GLY A 1 99 ? 5.022 -0.343 2.130 1.00 79.44 99 GLY A C 1
A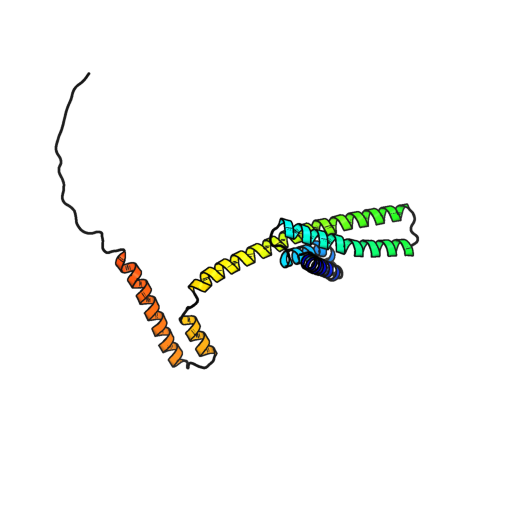TOM 670 O O . GLY A 1 99 ? 4.051 -0.459 2.876 1.00 79.44 99 GLY A O 1
ATOM 671 N N . ALA A 1 100 ? 6.269 -0.291 2.603 1.00 82.62 100 ALA A N 1
ATOM 672 C CA . ALA A 1 100 ? 6.581 -0.362 4.027 1.00 82.62 100 ALA A CA 1
ATOM 673 C C . ALA A 1 100 ? 5.964 0.807 4.803 1.00 82.62 100 ALA A C 1
ATOM 675 O O . ALA A 1 100 ? 5.337 0.587 5.838 1.00 82.62 100 ALA A O 1
ATOM 676 N N . LEU A 1 101 ? 6.076 2.030 4.279 1.00 84.00 101 LEU A N 1
ATOM 677 C CA . LEU A 1 101 ? 5.493 3.219 4.895 1.00 84.00 101 LEU A CA 1
ATOM 678 C C . LEU A 1 101 ? 3.967 3.106 5.005 1.00 84.00 101 LEU A C 1
ATOM 680 O O . LEU A 1 101 ? 3.408 3.308 6.081 1.00 84.00 101 LEU A O 1
ATOM 684 N N . GLY A 1 102 ? 3.307 2.696 3.921 1.00 79.56 102 GLY A N 1
ATOM 685 C CA . GLY A 1 102 ? 1.885 2.388 3.908 1.00 79.56 102 GLY A CA 1
ATOM 686 C C . GLY A 1 102 ? 1.541 1.350 4.969 1.00 79.56 102 GLY A C 1
ATOM 687 O O . GLY A 1 102 ? 0.648 1.573 5.776 1.00 79.56 102 GLY A O 1
ATOM 688 N N . GLY A 1 103 ? 2.296 0.252 5.040 1.00 78.62 103 GLY A N 1
ATOM 689 C CA . GLY A 1 103 ? 2.082 -0.818 6.014 1.00 78.62 103 GLY A CA 1
ATOM 690 C C . GLY A 1 103 ? 2.171 -0.366 7.469 1.00 78.62 103 GLY A C 1
ATOM 691 O O . GLY A 1 103 ? 1.348 -0.787 8.286 1.00 78.62 103 GLY A O 1
ATOM 692 N N . VAL A 1 104 ? 3.111 0.527 7.793 1.00 83.19 104 VAL A N 1
ATOM 693 C CA . VAL A 1 104 ? 3.184 1.168 9.115 1.00 83.19 104 VAL A CA 1
ATOM 694 C C . VAL A 1 104 ? 1.898 1.951 9.385 1.00 83.19 104 VAL A C 1
ATOM 696 O O . VAL A 1 104 ? 1.229 1.681 10.384 1.00 83.19 104 VAL A O 1
ATOM 699 N N . LEU A 1 105 ? 1.505 2.846 8.471 1.00 82.25 105 LEU A N 1
ATOM 700 C CA . LEU A 1 105 ? 0.301 3.675 8.607 1.00 82.25 105 LEU A CA 1
ATOM 701 C C . LEU A 1 105 ? -0.977 2.834 8.750 1.00 82.25 105 LEU A C 1
ATOM 703 O O . LEU A 1 105 ? -1.799 3.090 9.628 1.00 82.25 105 LEU A O 1
ATOM 707 N N . GLY A 1 106 ? -1.131 1.801 7.923 1.00 78.19 106 GLY A N 1
ATOM 708 C CA . GLY A 1 106 ? -2.297 0.921 7.944 1.00 78.19 106 GLY A CA 1
ATOM 709 C C . GLY A 1 106 ? -2.421 0.136 9.247 1.00 78.19 106 GLY A C 1
ATOM 710 O O . GLY A 1 106 ? -3.516 0.013 9.795 1.00 78.19 106 GLY A O 1
ATOM 711 N N . SER A 1 107 ? -1.298 -0.347 9.786 1.00 79.38 107 SER A N 1
ATOM 712 C CA . SER A 1 107 ? -1.292 -1.038 11.081 1.00 79.38 107 SER A CA 1
ATOM 713 C C . SER A 1 107 ? -1.570 -0.102 12.263 1.00 79.38 107 SER A C 1
ATOM 715 O O . SER A 1 107 ? -2.262 -0.510 13.193 1.00 79.38 107 SER A O 1
ATOM 717 N N . ALA A 1 108 ? -1.110 1.154 12.202 1.00 80.00 108 ALA A N 1
ATOM 718 C CA . ALA A 1 108 ? -1.401 2.166 13.217 1.00 80.00 108 ALA A CA 1
ATOM 719 C C . ALA A 1 108 ? -2.901 2.505 13.252 1.00 80.00 108 ALA A C 1
ATOM 721 O O . ALA A 1 108 ? -3.526 2.414 14.305 1.00 80.00 108 ALA A O 1
ATOM 722 N N . MET A 1 109 ? -3.522 2.752 12.092 1.00 78.69 109 MET A N 1
ATOM 723 C CA . MET A 1 109 ? -4.974 2.972 12.024 1.00 78.69 109 MET A CA 1
ATOM 724 C C . MET A 1 109 ? -5.786 1.752 12.485 1.00 78.69 109 MET A C 1
ATOM 726 O O . MET A 1 109 ? -6.853 1.896 13.083 1.00 78.69 109 MET A O 1
ATOM 730 N N . ALA A 1 110 ? -5.306 0.535 12.205 1.00 78.19 110 ALA A N 1
ATOM 731 C CA . ALA A 1 110 ? -5.948 -0.688 12.682 1.00 78.19 110 ALA A CA 1
ATOM 732 C C . ALA A 1 110 ? -5.854 -0.839 14.210 1.00 78.19 110 ALA A C 1
ATOM 734 O O . ALA A 1 110 ? -6.769 -1.382 14.832 1.00 78.19 110 ALA A O 1
ATOM 735 N N . ALA A 1 111 ? -4.749 -0.397 14.813 1.00 77.50 111 ALA A N 1
ATOM 736 C CA . ALA A 1 111 ? -4.571 -0.384 16.260 1.00 77.50 111 ALA A CA 1
ATOM 7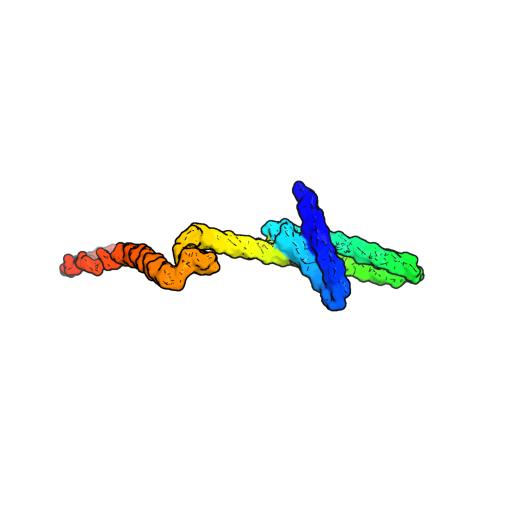37 C C . ALA A 1 111 ? -5.518 0.627 16.925 1.00 77.50 111 ALA A C 1
ATOM 739 O O . ALA A 1 111 ? -6.248 0.241 17.834 1.00 77.50 111 ALA A O 1
ATOM 740 N N . ASP A 1 112 ? -5.608 1.853 16.401 1.00 74.75 112 ASP A N 1
ATOM 741 C CA . ASP A 1 112 ? -6.502 2.892 16.935 1.00 74.75 112 ASP A CA 1
ATOM 742 C C . ASP A 1 112 ? -7.977 2.474 16.893 1.00 74.75 112 ASP A C 1
ATOM 744 O O . ASP A 1 112 ? -8.703 2.640 17.874 1.00 74.75 112 ASP A O 1
ATOM 748 N N . ARG A 1 113 ? -8.428 1.849 15.793 1.00 72.06 113 ARG A N 1
ATOM 749 C CA . ARG A 1 113 ? -9.800 1.315 15.705 1.00 72.06 113 ARG A CA 1
ATOM 750 C C . ARG A 1 113 ? -10.065 0.193 16.702 1.00 72.06 113 ARG A C 1
ATOM 752 O O . ARG A 1 113 ? -11.160 0.133 17.253 1.00 72.06 113 ARG A O 1
ATOM 759 N N . ARG A 1 114 ? -9.093 -0.697 16.932 1.00 69.88 114 ARG A N 1
ATOM 760 C CA . ARG A 1 114 ? -9.234 -1.762 17.935 1.00 69.88 114 ARG A CA 1
ATOM 761 C C . ARG A 1 114 ? -9.348 -1.173 19.335 1.00 69.88 114 ARG A C 1
ATOM 763 O O . ARG A 1 114 ? -10.268 -1.549 20.051 1.00 69.88 114 ARG A O 1
ATOM 770 N N . SER A 1 115 ? -8.506 -0.204 19.681 1.00 65.75 115 SER A N 1
ATOM 771 C CA . SER A 1 115 ? -8.581 0.499 20.965 1.00 65.75 115 SER A CA 1
ATOM 772 C C . SER A 1 115 ? -9.928 1.201 21.156 1.00 65.75 115 SER A C 1
ATOM 774 O O . SER A 1 115 ? -10.556 1.027 22.194 1.00 65.75 115 SER A O 1
ATOM 776 N N . ALA A 1 116 ? -10.428 1.903 20.133 1.00 66.81 116 ALA A N 1
ATOM 777 C CA . ALA A 1 116 ? -11.746 2.535 20.177 1.00 66.81 116 ALA A CA 1
ATOM 778 C C . ALA A 1 116 ? -12.880 1.510 20.354 1.00 66.81 116 ALA A C 1
ATOM 780 O O . ALA A 1 116 ? -13.758 1.710 21.186 1.00 66.81 116 ALA A O 1
ATOM 781 N N . SER A 1 117 ? -12.828 0.378 19.641 1.00 59.91 117 SER A N 1
ATOM 782 C CA . SER A 1 117 ? -13.829 -0.688 19.778 1.00 59.91 117 SER A CA 1
ATOM 783 C C . SER A 1 117 ? -13.790 -1.390 21.135 1.00 59.91 117 SER A C 1
ATOM 785 O O . SER A 1 117 ? -14.837 -1.774 21.637 1.00 59.91 117 SER A O 1
ATOM 787 N N . VAL A 1 118 ? -12.611 -1.533 21.753 1.00 61.34 118 VAL A N 1
ATOM 788 C CA . VAL A 1 118 ? -12.486 -2.079 23.112 1.00 61.34 118 VAL A CA 1
ATOM 789 C C . VAL A 1 118 ? -13.047 -1.082 24.119 1.00 61.34 118 VAL A C 1
ATOM 791 O O . VAL A 1 118 ? -13.825 -1.479 24.971 1.00 61.34 118 VAL A O 1
ATOM 794 N N . SER A 1 119 ? -12.761 0.215 23.975 1.00 60.00 119 SER A N 1
ATOM 795 C CA . SER A 1 119 ? -13.357 1.249 24.830 1.00 60.00 119 SER A CA 1
ATOM 796 C C . SER A 1 119 ? -14.879 1.349 24.678 1.00 60.00 119 SER A C 1
ATOM 798 O O . SER A 1 119 ? -15.576 1.581 25.663 1.00 60.00 119 SER A O 1
ATOM 800 N N . ASP A 1 120 ? -15.413 1.167 23.470 1.00 57.78 120 ASP A N 1
ATOM 801 C CA . ASP A 1 120 ? -16.860 1.133 23.239 1.00 57.78 120 ASP A CA 1
ATOM 802 C C . ASP A 1 120 ? -17.497 -0.190 23.662 1.00 57.78 120 ASP A C 1
ATOM 804 O O . ASP A 1 120 ? -18.644 -0.172 24.088 1.00 57.78 120 ASP A O 1
ATOM 808 N N . ALA A 1 121 ? -16.776 -1.313 23.630 1.00 57.91 121 ALA A N 1
ATOM 809 C CA . ALA A 1 121 ? -17.231 -2.583 24.194 1.00 57.91 121 ALA A CA 1
ATOM 810 C C . ALA A 1 121 ? -17.172 -2.586 25.730 1.00 57.91 121 ALA A C 1
ATOM 812 O O . ALA A 1 121 ? -18.063 -3.132 26.363 1.00 57.91 121 ALA A O 1
ATOM 813 N N . GLU A 1 122 ? -16.195 -1.923 26.352 1.00 57.25 122 GLU A N 1
ATOM 814 C CA . GLU A 1 122 ? -16.138 -1.723 27.806 1.00 57.25 122 GLU A CA 1
ATOM 815 C C . GLU A 1 122 ? -17.219 -0.738 28.276 1.00 57.25 122 GLU A C 1
ATOM 817 O O . GLU A 1 122 ? -17.874 -0.971 29.291 1.00 57.25 122 GLU A O 1
ATOM 822 N N . ARG A 1 123 ? -17.494 0.327 27.507 1.00 56.22 123 ARG A N 1
ATOM 823 C CA . ARG A 1 123 ? -18.667 1.192 27.739 1.00 56.22 123 ARG A CA 1
ATOM 824 C C . ARG A 1 123 ? -19.987 0.523 27.351 1.00 56.22 123 ARG A C 1
ATOM 826 O O . ARG A 1 123 ? -21.024 0.902 27.880 1.00 56.22 123 ARG A O 1
ATOM 833 N N . GLY A 1 124 ? -19.961 -0.424 26.420 1.00 49.38 124 GLY A N 1
ATOM 834 C CA . GLY A 1 124 ? -21.103 -1.174 25.898 1.00 49.38 124 GLY A CA 1
ATOM 835 C C . GLY A 1 124 ? -21.532 -2.309 26.821 1.00 49.38 124 GLY A C 1
ATOM 836 O O . GLY A 1 124 ? -22.720 -2.473 27.044 1.00 49.38 124 GLY A O 1
ATOM 837 N N . GLY A 1 125 ? -20.586 -3.000 27.459 1.00 48.22 125 GLY A N 1
ATOM 838 C CA . GLY A 1 125 ? -20.848 -3.994 28.505 1.00 48.22 125 GLY A CA 1
ATOM 839 C C . GLY A 1 125 ? -21.374 -3.366 29.800 1.00 48.22 125 GLY A C 1
ATOM 840 O O . GLY A 1 125 ? -22.120 -3.999 30.538 1.00 48.22 125 GLY A O 1
ATOM 841 N N . ALA A 1 126 ? -21.080 -2.084 30.044 1.00 52.09 126 ALA A N 1
ATOM 842 C CA . ALA A 1 126 ? -21.765 -1.287 31.066 1.00 52.09 126 ALA A CA 1
ATOM 843 C C . ALA A 1 126 ? -23.153 -0.766 30.616 1.00 52.09 126 ALA A C 1
ATOM 845 O O . ALA A 1 126 ? -23.929 -0.314 31.453 1.00 52.09 126 ALA A O 1
ATOM 846 N N . ARG A 1 127 ? -23.472 -0.836 29.313 1.00 50.72 127 ARG A N 1
ATOM 847 C CA . ARG A 1 127 ? -24.758 -0.466 28.682 1.00 50.72 127 ARG A CA 1
ATOM 848 C C . ARG A 1 127 ? -25.572 -1.675 28.209 1.00 50.72 127 ARG A C 1
ATOM 850 O O . ARG A 1 127 ? -26.582 -1.497 27.540 1.00 50.72 127 ARG A O 1
ATOM 857 N N . GLU A 1 128 ? -25.183 -2.900 28.560 1.00 49.88 128 GLU A N 1
ATOM 858 C CA . GLU A 1 128 ? -25.856 -4.131 28.112 1.00 49.88 128 GLU A CA 1
ATOM 859 C C . GLU A 1 128 ? -27.252 -4.332 28.739 1.00 49.88 128 GLU A C 1
ATOM 861 O O . GLU A 1 128 ? -27.897 -5.354 28.539 1.00 49.88 128 GLU A O 1
ATOM 866 N N . ARG A 1 129 ? -27.768 -3.320 29.444 1.00 54.16 129 ARG A N 1
ATOM 867 C CA . ARG A 1 129 ? -29.202 -3.100 29.643 1.00 54.16 129 ARG A CA 1
ATOM 868 C C . ARG A 1 129 ? -29.488 -1.604 29.619 1.00 54.16 129 ARG A C 1
ATOM 870 O O . ARG A 1 129 ? -29.754 -1.029 30.667 1.00 54.16 129 ARG A O 1
ATOM 877 N N . ASP A 1 130 ? -29.347 -0.969 28.459 1.00 71.31 130 ASP A N 1
ATOM 878 C CA . ASP A 1 130 ? -29.997 0.319 28.204 1.00 71.31 130 ASP A CA 1
ATOM 879 C C . ASP A 1 130 ? -31.492 0.018 28.008 1.00 71.31 130 ASP A C 1
ATOM 881 O O . ASP A 1 130 ? -31.891 -0.418 26.921 1.00 71.31 130 ASP A O 1
ATOM 885 N N . PRO A 1 131 ? -32.310 0.129 29.068 1.00 75.12 131 PRO A N 1
ATOM 886 C CA . PRO A 1 131 ? -33.674 -0.376 29.048 1.00 75.12 131 PRO A CA 1
ATOM 887 C C . PRO A 1 131 ? -34.535 0.435 28.072 1.00 75.12 131 PRO A C 1
ATOM 889 O O . PRO A 1 131 ? -35.502 -0.084 27.526 1.00 75.12 131 PRO A O 1
ATOM 892 N N . VAL A 1 132 ? -34.141 1.677 27.770 1.00 80.06 132 VAL A N 1
ATOM 893 C CA . VAL A 1 132 ? -34.797 2.533 26.776 1.00 80.06 132 VAL A CA 1
ATOM 894 C C . VAL A 1 132 ? -34.643 1.951 25.371 1.00 80.06 132 VAL A C 1
ATOM 896 O O . VAL A 1 132 ? -35.594 1.931 24.586 1.00 80.06 132 VAL A O 1
ATOM 899 N N . ARG A 1 133 ? -33.456 1.432 25.048 1.00 81.44 133 ARG A N 1
ATOM 900 C CA . ARG A 1 133 ? -33.169 0.853 23.731 1.00 81.44 133 ARG A CA 1
ATOM 901 C C . ARG A 1 133 ? -33.945 -0.445 23.489 1.00 81.44 133 ARG A C 1
ATOM 903 O O . ARG A 1 133 ? -34.410 -0.672 22.376 1.00 81.44 133 ARG A O 1
ATOM 910 N N . GLU A 1 134 ? -34.150 -1.245 24.533 1.00 84.44 134 GLU A N 1
ATOM 911 C CA . GLU A 1 134 ? -34.953 -2.476 24.489 1.00 84.44 134 GLU A CA 1
ATOM 912 C C . GLU A 1 134 ? -36.444 -2.197 24.216 1.00 84.44 134 GLU A C 1
ATOM 914 O O . GLU A 1 134 ? -37.106 -2.937 23.485 1.00 84.44 134 GLU A O 1
ATOM 919 N N . VAL A 1 135 ? -36.987 -1.104 24.761 1.00 85.88 135 VAL A N 1
ATOM 920 C CA . VAL A 1 135 ? -38.368 -0.675 24.486 1.00 85.88 135 VAL A CA 1
ATOM 921 C C . VAL A 1 135 ? -38.506 -0.165 23.042 1.00 85.88 135 VAL A C 1
ATOM 923 O O . VAL A 1 135 ? -39.451 -0.536 22.345 1.00 85.88 135 VAL A O 1
ATOM 926 N N . GLN A 1 136 ? -37.533 0.612 22.550 1.00 86.25 136 GLN A N 1
ATOM 927 C CA . GLN A 1 136 ? -37.528 1.116 21.168 1.00 86.25 136 GLN A CA 1
ATOM 928 C C . GLN A 1 136 ? -37.413 -0.003 20.120 1.00 86.25 136 GLN A C 1
ATOM 930 O O . GLN A 1 136 ? -38.074 0.056 19.082 1.00 86.25 136 GLN A O 1
ATOM 935 N N . GLU A 1 137 ? -36.605 -1.035 20.381 1.00 87.62 137 GLU A N 1
ATOM 936 C CA . GLU A 1 137 ? -36.467 -2.185 19.478 1.00 87.62 137 GLU A CA 1
ATOM 937 C C . GLU A 1 137 ? -37.776 -2.984 19.357 1.00 87.62 137 GLU A C 1
ATOM 939 O O . GLU A 1 137 ? -38.151 -3.367 18.247 1.00 87.62 137 GLU A O 1
ATOM 944 N N . ARG A 1 138 ? -38.529 -3.157 20.453 1.00 86.00 138 ARG A N 1
ATOM 945 C CA . ARG A 1 138 ? -39.845 -3.825 20.434 1.00 86.00 138 ARG A CA 1
ATOM 946 C C . ARG A 1 138 ? -40.922 -3.026 19.691 1.00 86.00 138 ARG A C 1
ATOM 948 O O . ARG A 1 138 ? -41.723 -3.615 18.969 1.00 86.00 138 ARG A O 1
ATOM 955 N N . TYR A 1 139 ? -40.916 -1.696 19.792 1.00 88.50 139 TYR A N 1
ATOM 956 C CA . TYR A 1 139 ? -41.790 -0.842 18.974 1.00 88.50 139 TYR A CA 1
ATOM 957 C C . TYR A 1 139 ? -41.449 -0.940 17.480 1.00 88.50 139 TYR A C 1
ATOM 959 O O . TYR A 1 139 ? -42.334 -1.125 16.648 1.00 88.50 139 TYR A O 1
ATOM 967 N N . ALA A 1 140 ? -40.159 -0.902 17.127 1.00 89.94 140 ALA A N 1
ATOM 968 C CA . ALA A 1 140 ? -39.713 -1.046 15.739 1.00 89.94 140 ALA A CA 1
ATOM 969 C C . ALA A 1 140 ? -40.041 -2.430 15.145 1.00 89.94 140 ALA A C 1
ATOM 971 O O . ALA A 1 140 ? -40.271 -2.548 13.940 1.00 89.94 140 ALA A O 1
ATOM 972 N N . ALA A 1 141 ? -40.090 -3.467 15.985 1.00 89.56 141 ALA A N 1
ATOM 973 C CA . ALA A 1 141 ? -40.555 -4.803 15.621 1.00 89.56 141 ALA A CA 1
ATOM 974 C C . ALA A 1 141 ? -42.089 -4.904 15.480 1.00 89.56 141 ALA A C 1
ATOM 976 O O . ALA A 1 141 ? -42.590 -5.915 14.987 1.00 89.56 141 ALA A O 1
ATOM 977 N N . GLY A 1 142 ? -42.833 -3.864 15.874 1.00 90.06 142 GLY A N 1
ATOM 978 C CA . GLY A 1 142 ? -44.297 -3.836 15.872 1.00 90.06 142 GLY A CA 1
ATOM 979 C C . GLY A 1 142 ? -44.933 -4.632 17.013 1.00 90.06 142 GLY A C 1
ATOM 980 O O . GLY A 1 142 ? -46.117 -4.952 16.941 1.00 90.06 142 GLY A O 1
ATOM 981 N N . GLU A 1 143 ? -44.157 -4.980 18.043 1.00 90.56 143 GLU A N 1
ATOM 982 C CA . GLU A 1 143 ? -44.625 -5.728 19.218 1.00 90.56 143 GLU A CA 1
ATOM 983 C C . GLU A 1 143 ? -45.261 -4.824 20.279 1.00 90.56 143 GLU A C 1
ATOM 985 O O . GLU A 1 143 ? -45.987 -5.310 21.141 1.00 90.56 143 GLU A O 1
ATOM 990 N N . LEU A 1 144 ? -44.991 -3.519 20.208 1.00 89.56 144 LEU A N 1
ATOM 991 C CA . LEU A 1 144 ? -45.592 -2.489 21.048 1.00 89.56 144 LEU A CA 1
ATOM 992 C C . LEU A 1 144 ? -46.348 -1.501 20.168 1.00 89.56 144 LEU A C 1
ATOM 994 O O . LEU A 1 144 ? -45.848 -1.055 19.132 1.00 89.56 144 LEU A O 1
ATOM 998 N N . THR A 1 145 ? -47.542 -1.133 20.607 1.00 89.00 145 THR A N 1
ATOM 999 C CA . THR A 1 145 ? -48.271 0.007 20.048 1.00 89.00 145 THR A CA 1
ATOM 1000 C C . THR A 1 145 ? -47.706 1.331 20.575 1.00 89.00 145 THR A C 1
ATOM 1002 O O . THR A 1 145 ? -47.014 1.357 21.589 1.00 89.00 145 THR A O 1
ATOM 1005 N N . GLU A 1 146 ? -48.003 2.448 19.903 1.00 88.81 146 GLU A N 1
ATOM 1006 C CA . GLU A 1 146 ? -47.536 3.791 20.305 1.00 88.81 146 GLU A CA 1
ATOM 1007 C C . GLU A 1 146 ? -47.883 4.125 21.767 1.00 88.81 146 GLU A C 1
ATOM 1009 O O . GLU A 1 146 ? -47.045 4.629 22.504 1.00 88.81 146 GLU A O 1
ATOM 1014 N N . SER A 1 147 ? -49.090 3.775 22.220 1.00 88.38 147 SER A N 1
ATOM 1015 C CA . SER A 1 147 ? -49.515 4.011 23.606 1.00 88.38 147 SER A CA 1
ATOM 1016 C C . SER A 1 147 ? -48.750 3.155 24.616 1.00 88.38 147 SER A C 1
ATOM 1018 O O . SER A 1 147 ? -48.431 3.615 25.705 1.00 88.38 147 SER A O 1
ATOM 1020 N N . GLU A 1 148 ? -48.429 1.909 24.257 1.00 89.31 148 GLU A N 1
ATOM 1021 C CA . GLU A 1 148 ? -47.659 1.013 25.128 1.00 89.31 148 GLU A CA 1
ATOM 1022 C C . GLU A 1 148 ? -46.176 1.403 25.165 1.00 89.31 148 GLU A C 1
ATOM 1024 O O . GLU A 1 148 ? -45.515 1.201 26.180 1.00 89.31 148 GLU A O 1
ATOM 1029 N N . LEU A 1 149 ? -45.653 1.985 24.080 1.00 90.88 149 LEU A N 1
ATOM 1030 C CA . LEU A 1 149 ? -44.323 2.589 24.046 1.00 90.88 149 LEU A CA 1
ATOM 1031 C C . LEU A 1 149 ? -44.230 3.754 25.035 1.00 90.88 149 LEU A C 1
ATOM 1033 O O . LEU A 1 149 ? -43.279 3.788 25.813 1.00 90.88 149 LEU A O 1
ATOM 1037 N N . GLU A 1 150 ? -45.185 4.688 25.009 1.00 90.69 150 GLU A N 1
ATOM 1038 C CA . GLU A 1 150 ? -45.183 5.848 25.909 1.00 90.69 150 GLU A CA 1
ATOM 1039 C C . GLU A 1 150 ? -45.237 5.411 27.383 1.00 90.69 150 GLU A C 1
ATOM 1041 O O . GLU A 1 150 ? -44.380 5.823 28.166 1.00 90.69 150 GLU A O 1
ATOM 1046 N N . ASP A 1 151 ? -46.139 4.489 27.738 1.00 92.19 151 ASP A N 1
ATOM 1047 C CA . ASP A 1 151 ? -46.283 3.966 29.108 1.00 92.19 151 ASP A CA 1
ATOM 1048 C C . ASP A 1 151 ? -45.050 3.176 29.598 1.00 92.19 151 ASP A C 1
ATOM 1050 O O . ASP A 1 151 ? -44.720 3.160 30.790 1.00 92.19 151 ASP A O 1
ATOM 1054 N N . GLU A 1 152 ? -44.371 2.454 28.705 1.00 87.19 152 GLU A N 1
ATOM 1055 C CA . GLU A 1 152 ? -43.169 1.682 29.037 1.00 87.19 152 GLU A CA 1
ATOM 1056 C C . GLU A 1 152 ? -41.929 2.581 29.130 1.00 87.19 152 GLU A C 1
ATOM 1058 O O . GLU A 1 152 ? -41.079 2.372 29.999 1.00 87.19 152 GLU A O 1
ATOM 1063 N N . LEU A 1 153 ? -41.836 3.600 28.271 1.00 88.19 153 LEU A N 1
ATOM 1064 C CA . LEU A 1 153 ? -40.741 4.564 28.268 1.00 88.19 153 LEU A CA 1
ATOM 1065 C C . LEU A 1 153 ? -40.767 5.436 29.525 1.00 88.19 153 LEU A C 1
ATOM 1067 O O . LEU A 1 153 ? -39.719 5.617 30.147 1.00 88.19 153 LEU A O 1
ATOM 1071 N N . ASP A 1 154 ? -41.944 5.915 29.930 1.00 88.56 154 ASP A N 1
ATOM 1072 C CA . ASP A 1 154 ? -42.096 6.739 31.134 1.00 88.56 154 ASP A CA 1
ATOM 1073 C C . ASP A 1 154 ? -41.668 5.952 32.385 1.00 88.56 154 ASP A C 1
ATOM 1075 O O . ASP A 1 154 ? -40.845 6.407 33.180 1.00 88.56 154 ASP A O 1
ATOM 1079 N N . ARG A 1 155 ? -42.077 4.679 32.476 1.00 87.38 155 ARG A N 1
ATOM 1080 C CA . ARG A 1 155 ? -41.684 3.767 33.564 1.00 87.38 155 ARG A CA 1
ATOM 1081 C C . ARG A 1 155 ? -40.177 3.514 33.631 1.00 87.38 155 ARG A C 1
ATOM 1083 O O . ARG A 1 155 ? -39.605 3.420 34.719 1.00 87.38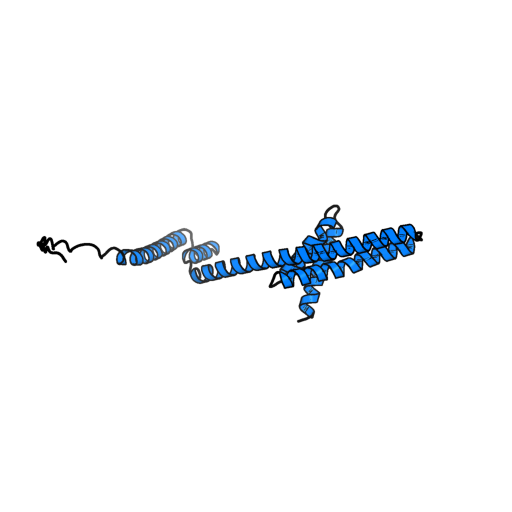 155 ARG A O 1
ATOM 1090 N N . VAL A 1 156 ? -39.527 3.348 32.478 1.00 87.38 156 VAL A N 1
ATOM 1091 C CA . VAL A 1 156 ? -38.073 3.142 32.405 1.00 87.38 156 VAL A CA 1
ATOM 1092 C C . VAL A 1 156 ? -37.327 4.405 32.840 1.00 87.38 156 VAL A C 1
ATOM 1094 O O . VAL A 1 156 ? -36.378 4.306 33.620 1.00 87.38 156 VAL A O 1
ATOM 1097 N N . LEU A 1 157 ? -37.773 5.584 32.396 1.00 83.12 157 LEU A N 1
ATOM 1098 C CA . LEU A 1 157 ? -37.159 6.870 32.734 1.00 83.12 157 LEU A CA 1
ATOM 1099 C C . LEU A 1 157 ? -37.332 7.235 34.218 1.00 83.12 157 LEU A C 1
ATOM 1101 O O . LEU A 1 157 ? -36.380 7.706 34.849 1.00 83.12 157 LEU A O 1
ATOM 1105 N N . GLU A 1 158 ? -38.498 6.963 34.806 1.00 84.25 158 GLU A N 1
ATOM 1106 C CA . GLU A 1 158 ? -38.736 7.135 36.244 1.00 84.25 158 GLU A CA 1
ATOM 1107 C C . GLU A 1 158 ? -37.803 6.244 37.084 1.00 84.25 158 GLU A C 1
ATOM 1109 O O . GLU A 1 158 ? -37.147 6.721 38.017 1.00 84.25 158 GLU A O 1
ATOM 1114 N N . GLY A 1 159 ? -37.643 4.972 36.698 1.00 75.81 159 GLY A N 1
ATOM 1115 C CA . GLY A 1 159 ? -36.773 4.021 37.399 1.00 75.81 159 GLY A CA 1
ATOM 1116 C C . GLY A 1 159 ? -35.272 4.348 37.327 1.00 75.81 159 GLY A C 1
ATOM 1117 O O . GLY A 1 159 ? -34.507 3.969 38.223 1.00 75.81 159 GLY A O 1
ATOM 1118 N N . GLU A 1 160 ? -34.821 5.061 36.290 1.00 69.31 160 GLU A N 1
ATOM 1119 C CA . GLU A 1 160 ? -33.447 5.573 36.188 1.00 69.31 160 GLU A CA 1
ATOM 1120 C C . GLU A 1 160 ? -33.230 6.838 37.035 1.00 69.31 160 GLU A C 1
ATOM 1122 O O . GLU A 1 160 ? -32.179 6.987 37.674 1.00 69.31 160 GLU A O 1
ATOM 1127 N N . GLY A 1 161 ? -34.239 7.713 37.111 1.00 61.41 161 GLY A N 1
ATOM 1128 C CA . GLY A 1 161 ? -34.219 8.922 37.938 1.00 61.41 161 GLY A CA 1
ATOM 1129 C C . GLY A 1 161 ? -34.081 8.630 39.437 1.00 61.41 161 GLY A C 1
ATOM 1130 O O . GLY A 1 161 ? -33.302 9.288 40.135 1.00 61.41 161 GLY A O 1
ATOM 1131 N N . GLU A 1 162 ? -34.757 7.594 39.938 1.00 62.19 162 GLU A N 1
ATOM 1132 C CA . GLU A 1 162 ? -34.701 7.200 41.354 1.00 62.19 162 GLU A CA 1
ATOM 1133 C C . GLU A 1 162 ? -33.340 6.610 41.760 1.00 62.19 162 GLU A C 1
ATOM 1135 O O . GLU A 1 162 ? -32.803 6.943 42.825 1.00 62.19 162 GLU A O 1
ATOM 1140 N N . ARG A 1 163 ? -32.710 5.807 40.888 1.00 58.56 163 ARG A N 1
ATOM 1141 C CA . ARG A 1 163 ? -31.351 5.276 41.123 1.00 58.56 163 ARG A CA 1
ATOM 1142 C C . ARG A 1 163 ? -30.288 6.377 41.104 1.00 58.56 163 ARG A C 1
ATOM 1144 O O . ARG A 1 163 ? -29.318 6.301 41.859 1.00 58.56 163 ARG A O 1
ATOM 1151 N N . GLY A 1 164 ? -30.478 7.417 40.288 1.00 53.31 164 GLY A N 1
ATOM 1152 C CA . GLY A 1 164 ? -29.606 8.595 40.254 1.00 53.31 164 GLY A CA 1
ATOM 1153 C C . GLY A 1 164 ? -29.728 9.493 41.493 1.00 53.31 164 GLY A C 1
ATOM 1154 O O . GLY A 1 164 ? -28.730 10.059 41.949 1.00 53.31 164 GLY A O 1
ATOM 1155 N N . SER A 1 165 ? -30.925 9.592 42.079 1.00 53.19 165 SER A N 1
ATOM 1156 C CA . SER A 1 165 ? -31.196 10.447 43.245 1.00 53.19 165 SER A CA 1
ATOM 1157 C C . SER A 1 165 ? -30.770 9.809 44.576 1.00 53.19 165 SER A C 1
ATOM 1159 O O . SER A 1 165 ? -30.243 10.498 45.457 1.00 53.19 165 SER A O 1
ATOM 1161 N N . ALA A 1 166 ? -30.874 8.479 44.699 1.00 54.66 166 ALA A N 1
ATOM 1162 C CA . ALA A 1 166 ? -30.389 7.740 45.869 1.00 54.66 166 ALA A CA 1
ATOM 1163 C C . ALA A 1 166 ? -28.862 7.876 46.071 1.00 54.66 166 ALA A C 1
ATOM 1165 O O . ALA A 1 166 ? -28.393 7.993 47.199 1.00 54.66 166 ALA A O 1
ATOM 1166 N N . GLY A 1 167 ? -28.079 7.974 44.988 1.00 47.00 167 GLY A N 1
ATOM 1167 C CA . GLY A 1 167 ? -26.619 8.152 45.053 1.00 47.00 167 GLY A CA 1
ATOM 1168 C C . GLY A 1 167 ? -26.136 9.573 45.395 1.00 47.00 167 GLY A C 1
ATOM 1169 O O . GLY A 1 167 ? -24.936 9.777 45.626 1.00 47.00 167 GLY A O 1
ATOM 1170 N N . ARG A 1 168 ? -27.038 10.569 45.418 1.00 46.44 168 ARG A N 1
ATOM 1171 C CA . ARG A 1 168 ? -26.707 11.972 45.727 1.00 46.44 168 ARG A CA 1
ATOM 1172 C C . ARG A 1 168 ? -27.164 12.418 47.115 1.00 46.44 168 ARG A C 1
ATOM 1174 O O . ARG A 1 168 ? -26.478 13.244 47.715 1.00 46.44 168 ARG A O 1
ATOM 1181 N N . ALA A 1 169 ? -28.238 11.840 47.652 1.00 48.47 169 ALA A N 1
ATOM 1182 C CA . ALA A 1 169 ? -28.724 12.149 48.999 1.00 48.47 169 ALA A CA 1
ATOM 1183 C C . ALA A 1 169 ? -27.739 11.738 50.116 1.00 48.47 169 ALA A C 1
ATOM 1185 O O . ALA A 1 169 ? -27.702 12.373 51.167 1.00 48.47 169 ALA A O 1
ATOM 1186 N N . GLU A 1 170 ? -26.867 10.755 49.871 1.00 50.19 170 GLU A N 1
ATOM 1187 C CA . GLU A 1 170 ? -25.888 10.263 50.855 1.00 50.19 170 GLU A CA 1
ATOM 1188 C C . GLU A 1 170 ? -24.622 11.137 50.985 1.00 50.19 170 GLU A C 1
ATOM 1190 O O . GLU A 1 170 ? -23.796 10.916 51.868 1.00 50.19 170 GLU A O 1
ATOM 1195 N N . ARG A 1 171 ? -24.452 12.166 50.137 1.00 47.56 171 ARG A N 1
ATOM 1196 C CA . ARG A 1 171 ? -23.249 13.028 50.122 1.00 47.56 171 ARG A CA 1
ATOM 1197 C C . ARG A 1 171 ? -23.454 14.448 50.657 1.00 47.56 171 ARG A C 1
ATOM 1199 O O . ARG A 1 171 ? -22.507 15.229 50.662 1.00 47.56 171 ARG A O 1
ATOM 1206 N N . THR A 1 172 ? -24.656 14.787 51.122 1.00 48.47 172 THR A N 1
ATOM 1207 C CA . THR A 1 172 ? -25.016 16.144 51.588 1.00 48.47 172 THR A CA 1
ATOM 1208 C C . THR A 1 172 ? -25.649 16.177 52.984 1.00 48.47 172 THR A C 1
ATOM 1210 O O . THR A 1 172 ? -26.300 17.152 53.339 1.00 48.47 172 THR A O 1
ATOM 1213 N N . GLY A 1 173 ? -25.439 15.139 53.799 1.00 48.56 173 GLY A N 1
ATOM 1214 C CA . GLY A 1 173 ? -25.994 15.022 55.156 1.00 48.56 173 GLY A CA 1
ATOM 1215 C C . GLY A 1 173 ? -24.989 15.187 56.303 1.00 48.56 173 GLY A C 1
ATOM 1216 O O . GLY A 1 173 ? -25.189 14.577 57.346 1.00 48.56 173 GLY A O 1
ATOM 1217 N N . GLY A 1 174 ? -23.892 15.934 56.128 1.00 46.16 174 GLY A N 1
ATOM 1218 C CA . GLY A 1 174 ? -22.781 15.917 57.093 1.00 46.16 174 GLY A CA 1
ATOM 1219 C C . GLY A 1 174 ? -22.016 17.224 57.283 1.00 46.16 174 GLY A C 1
ATOM 1220 O O . GLY A 1 174 ? -20.807 17.167 57.453 1.00 46.16 174 GLY A O 1
ATOM 1221 N N . THR A 1 175 ? -22.674 18.387 57.252 1.00 53.38 175 THR A N 1
ATOM 1222 C CA . THR A 1 175 ? -22.039 19.640 57.709 1.00 53.38 175 THR A CA 1
ATOM 1223 C C . THR A 1 175 ? -23.068 20.554 58.359 1.00 53.38 175 THR A C 1
ATOM 1225 O O . THR A 1 175 ? -23.562 21.495 57.745 1.00 53.38 175 THR A O 1
ATOM 1228 N N . SER A 1 176 ? -23.428 20.275 59.606 1.00 54.84 176 SER A N 1
ATOM 1229 C CA . SER A 1 176 ? -24.078 21.233 60.505 1.00 54.84 176 SER A CA 1
ATOM 1230 C C . SER A 1 176 ? -23.780 20.809 61.943 1.00 54.84 176 SER A C 1
ATOM 1232 O O . SER A 1 176 ? -23.864 19.626 62.246 1.00 54.84 176 SER A O 1
ATOM 1234 N N . ASP A 1 177 ? -23.428 21.787 62.775 1.00 55.31 177 ASP A N 1
ATOM 1235 C CA . ASP A 1 177 ? -23.071 21.711 64.201 1.00 55.31 177 ASP A CA 1
ATOM 1236 C C . ASP A 1 177 ? -21.715 21.098 64.596 1.00 55.31 177 ASP A C 1
ATOM 1238 O O . ASP A 1 177 ? -21.596 19.916 64.881 1.00 55.31 177 ASP A O 1
ATOM 1242 N N . ASP A 1 178 ? -20.701 21.956 64.763 1.00 50.19 178 ASP A N 1
ATOM 1243 C CA . ASP A 1 178 ? -20.290 22.319 66.129 1.00 50.19 178 ASP A CA 1
ATOM 1244 C C . ASP A 1 178 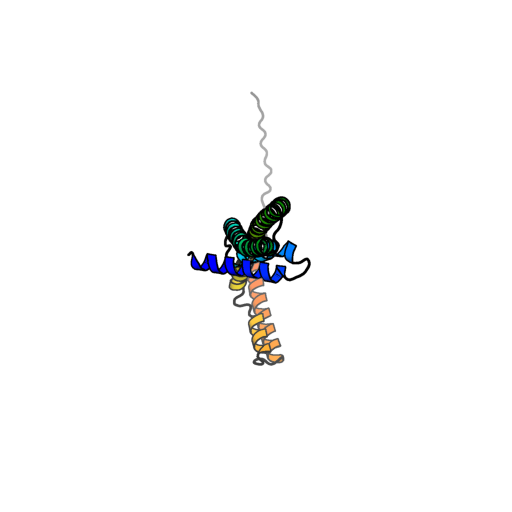? -19.495 23.635 66.125 1.00 50.19 178 ASP A C 1
ATOM 1246 O O . ASP A 1 178 ? -18.384 23.757 65.606 1.00 50.19 178 ASP A O 1
ATOM 1250 N N . ARG A 1 179 ? -20.124 24.657 66.697 1.00 55.44 179 ARG A N 1
ATOM 1251 C CA . ARG A 1 179 ? -19.603 26.005 66.881 1.00 55.44 179 ARG A CA 1
ATOM 1252 C C . ARG A 1 179 ? -19.572 26.273 68.380 1.00 55.44 179 ARG A C 1
ATOM 1254 O O . ARG A 1 179 ? -20.435 26.992 68.865 1.00 55.44 179 ARG A O 1
ATOM 1261 N N . SER A 1 180 ? -18.592 25.747 69.119 1.00 55.56 180 SER A N 1
ATOM 1262 C CA . SER A 1 180 ? -18.343 26.219 70.492 1.00 55.56 180 SER A CA 1
ATOM 1263 C C . SER A 1 180 ? -16.971 25.848 71.084 1.00 55.56 180 SER A C 1
ATOM 1265 O O . SER A 1 180 ? -16.876 25.032 71.991 1.00 55.56 180 SER A O 1
ATOM 1267 N N . ARG A 1 181 ? -15.889 26.539 70.691 1.00 52.19 181 ARG A N 1
ATOM 1268 C CA . ARG A 1 181 ? -14.811 26.828 71.664 1.00 52.19 181 ARG A CA 1
ATOM 1269 C C . ARG A 1 181 ? -13.945 28.018 71.269 1.00 52.19 181 ARG A C 1
ATOM 1271 O O . ARG A 1 181 ? -12.907 27.898 70.630 1.00 52.19 181 ARG A O 1
ATOM 1278 N N . ILE A 1 182 ? -14.415 29.191 71.673 1.00 57.66 182 ILE A N 1
ATOM 1279 C CA . ILE A 1 182 ? -13.571 30.361 71.891 1.00 57.66 182 ILE A CA 1
ATOM 1280 C C . ILE A 1 182 ? -12.902 30.138 73.249 1.00 57.66 182 ILE A C 1
ATOM 1282 O O . ILE A 1 182 ? -13.589 30.132 74.266 1.00 57.66 182 ILE A O 1
ATOM 1286 N N . GLU A 1 183 ? -11.586 29.956 73.266 1.00 64.88 183 GLU A N 1
ATOM 1287 C CA . GLU A 1 183 ? -10.777 30.090 74.478 1.00 64.88 183 GLU A CA 1
ATOM 1288 C C . GLU A 1 183 ? -9.539 30.928 74.120 1.00 64.88 183 GLU A C 1
ATOM 1290 O O . GLU A 1 183 ? -8.654 30.449 73.410 1.00 64.88 183 GLU A O 1
ATOM 1295 N N . PRO A 1 184 ? -9.496 32.215 74.507 1.00 59.12 184 PRO A N 1
ATOM 1296 C CA . PRO A 1 184 ? -8.302 33.028 74.428 1.00 59.12 184 PRO A CA 1
ATOM 1297 C C . PRO A 1 184 ? -7.635 32.976 75.801 1.00 59.12 184 PRO A C 1
ATOM 1299 O O . PRO A 1 184 ? -8.122 33.616 76.731 1.00 59.12 184 PRO A O 1
ATOM 1302 N N . ASP A 1 185 ? -6.533 32.239 75.946 1.00 61.38 185 ASP A N 1
ATOM 1303 C CA . ASP A 1 185 ? -5.737 32.344 77.167 1.00 61.38 185 ASP A CA 1
ATOM 1304 C C . ASP A 1 185 ? -4.242 32.514 76.905 1.00 61.38 185 ASP A C 1
ATOM 1306 O O . ASP A 1 185 ? -3.634 31.953 75.993 1.00 61.38 185 ASP A O 1
ATOM 1310 N N . ARG A 1 186 ? -3.716 33.432 77.705 1.00 57.34 186 ARG A N 1
ATOM 1311 C CA . ARG A 1 186 ? -2.443 34.128 77.650 1.00 57.34 186 ARG A CA 1
ATOM 1312 C C . ARG A 1 186 ? -1.308 33.225 78.116 1.00 57.34 186 ARG A C 1
ATOM 1314 O O . ARG A 1 186 ? -1.468 32.403 79.007 1.00 57.34 186 ARG A O 1
ATOM 1321 N N . GLY A 1 187 ? -0.106 33.499 77.618 1.00 53.56 187 GLY A N 1
ATOM 1322 C CA . GLY A 1 187 ? 1.101 32.858 78.130 1.00 53.56 187 GLY A CA 1
ATOM 1323 C C . GLY A 1 187 ? 2.382 33.504 77.633 1.00 53.56 187 GLY A C 1
ATOM 1324 O O . GLY A 1 187 ? 3.122 32.902 76.868 1.00 53.56 187 GLY A O 1
ATOM 1325 N N . ILE A 1 188 ? 2.632 34.735 78.074 1.00 57.75 188 ILE A N 1
ATOM 1326 C CA . ILE A 1 188 ? 3.947 35.381 78.038 1.00 57.75 188 ILE A CA 1
ATOM 1327 C C . ILE A 1 188 ? 4.955 34.527 78.827 1.00 57.75 188 ILE A C 1
ATOM 1329 O O . ILE A 1 188 ? 4.707 34.252 79.999 1.00 57.75 188 ILE A O 1
ATOM 1333 N N . ARG A 1 189 ? 6.092 34.182 78.209 1.00 58.66 189 ARG A N 1
ATOM 1334 C CA . ARG A 1 189 ? 7.441 34.099 78.817 1.00 58.66 189 ARG A CA 1
ATOM 1335 C C . ARG A 1 189 ? 8.438 34.397 77.690 1.00 58.66 189 ARG A C 1
ATOM 1337 O O . ARG A 1 189 ? 8.457 33.669 76.706 1.00 58.66 189 ARG A O 1
ATOM 1344 N N . GLU A 1 190 ? 9.026 35.584 77.587 1.00 55.03 190 GLU A N 1
ATOM 1345 C CA . GLU A 1 190 ? 10.141 36.131 78.384 1.00 55.03 190 GLU A CA 1
ATOM 1346 C C . GLU A 1 190 ? 11.377 35.228 78.513 1.00 55.03 190 GLU A C 1
ATOM 1348 O O . GLU A 1 190 ? 11.271 34.068 78.902 1.00 55.03 190 GLU A O 1
ATOM 1353 N N . SER A 1 191 ? 12.527 35.892 78.311 1.00 56.38 191 SER A N 1
ATOM 1354 C CA . SER A 1 191 ? 13.897 35.573 78.745 1.00 56.38 191 SER A CA 1
ATOM 1355 C C . SER A 1 191 ? 14.652 34.543 77.887 1.00 56.38 191 SER A C 1
ATOM 1357 O O . SER A 1 191 ? 14.319 33.368 77.827 1.00 56.38 191 SER A O 1
ATOM 1359 N N . GLU A 1 192 ? 15.572 34.994 77.026 1.00 55.97 192 GLU A N 1
ATOM 1360 C CA . GLU A 1 192 ? 16.972 35.372 77.333 1.00 55.97 192 GLU A CA 1
ATOM 1361 C C . GLU A 1 192 ? 17.819 34.192 77.827 1.00 55.97 192 GLU A C 1
ATOM 1363 O O . GLU A 1 192 ? 17.778 33.858 79.012 1.00 55.97 192 GLU A O 1
ATOM 1368 N N . ARG A 1 193 ? 18.654 33.638 76.939 1.00 51.88 193 ARG A N 1
ATOM 1369 C CA . ARG A 1 193 ? 20.129 33.641 77.025 1.00 51.88 193 ARG A CA 1
ATOM 1370 C C . ARG A 1 193 ? 20.753 32.905 75.846 1.00 51.88 193 ARG A C 1
ATOM 1372 O O . ARG A 1 193 ? 20.193 31.867 75.438 1.00 51.88 193 ARG A O 1
#

Secondary structure (DSSP, 8-state):
-HHHHHHHHHHHHHHHHHHHTSTTGGGTHHHHHHHHHHHHH-SSHHHHHHHHHHHHHHHHHHHHHHHHHHHHHHT--HHHHHHHHHHHHHHHHHHHHHHHHHHHHHHHHHHHHHHHHHHHHHHHHTSTT-HHHHHHHHHHTTSS-HHHHHHHHHHHHHHHHHHHHHHHHTTSS--------------------